Protein AF-A0A117R2W3-F1 (afdb_monomer)

pLDDT: mean 87.51, std 18.08, range [27.56, 98.75]

InterPro domains:
  IPR036440 Peptidase C15, pyroglutamyl peptidase I-like superfamily [G3DSA:3.40.630.20] (146-348)
  IPR036440 Peptidase C15, pyroglutamyl peptidase I-like superfamily [SSF53182] (158-349)
  IPR059808 PA0049, N-terminal domain [PF27118] (28-145)

Organism: NCBI:txid67304

Radius of gyration: 28.71 Å; Cα contacts (8 Å, |Δi|>4): 509; chains: 1; bounding box: 80×72×104 Å

Structure (mmCIF, N/CA/C/O backbone):
data_AF-A0A117R2W3-F1
#
_entry.id   AF-A0A117R2W3-F1
#
loop_
_atom_site.group_PDB
_atom_site.id
_atom_site.type_symbol
_atom_site.label_atom_id
_atom_site.label_alt_id
_atom_site.label_comp_id
_atom_site.label_asym_id
_atom_site.label_entity_id
_atom_site.label_seq_id
_atom_site.pdbx_PDB_ins_code
_atom_site.Cartn_x
_atom_site.Cartn_y
_atom_site.Cartn_z
_atom_site.occupancy
_atom_site.B_iso_or_equiv
_atom_site.auth_seq_id
_atom_site.auth_comp_id
_atom_site.auth_asym_id
_atom_site.auth_atom_id
_atom_site.pdbx_PDB_model_num
ATOM 1 N N . MET A 1 1 ? 54.635 52.671 78.975 1.00 37.12 1 MET A N 1
ATOM 2 C CA . MET A 1 1 ? 54.791 51.248 78.611 1.00 37.12 1 MET A CA 1
ATOM 3 C C . MET A 1 1 ? 53.739 50.917 77.563 1.00 37.12 1 MET A C 1
ATOM 5 O O . MET A 1 1 ? 52.559 50.904 77.870 1.00 37.12 1 MET A O 1
ATOM 9 N N . THR A 1 2 ? 54.210 50.853 76.315 1.00 35.91 2 THR A N 1
ATOM 10 C CA . THR A 1 2 ? 53.692 50.098 75.157 1.00 35.91 2 THR A CA 1
ATOM 11 C C . THR A 1 2 ? 52.179 49.881 75.006 1.00 35.91 2 THR A C 1
ATOM 13 O O . THR A 1 2 ? 51.591 48.944 75.533 1.00 35.91 2 THR A O 1
ATOM 16 N N . SER A 1 3 ? 51.593 50.712 74.144 1.00 27.56 3 SER A N 1
ATOM 17 C CA . SER A 1 3 ? 50.312 50.540 73.460 1.00 27.56 3 SER A CA 1
ATOM 18 C C . SER A 1 3 ? 50.370 49.389 72.440 1.00 27.56 3 SER A C 1
ATOM 20 O O . SER A 1 3 ? 51.233 49.374 71.558 1.00 27.56 3 SER A O 1
ATOM 22 N N . LEU A 1 4 ? 49.445 48.426 72.542 1.00 33.72 4 LEU A N 1
ATOM 23 C CA . LEU A 1 4 ? 49.312 47.307 71.600 1.00 33.72 4 LEU A CA 1
ATOM 24 C C . LEU A 1 4 ? 48.182 47.557 70.590 1.00 33.72 4 LEU A C 1
ATOM 26 O O . LEU A 1 4 ? 47.083 47.981 70.938 1.00 33.72 4 LEU A O 1
ATOM 30 N N . ARG A 1 5 ? 48.510 47.309 69.320 1.00 34.12 5 ARG A N 1
ATOM 31 C CA . ARG A 1 5 ? 47.740 47.626 68.114 1.00 34.12 5 ARG A CA 1
ATOM 32 C C . ARG A 1 5 ? 46.551 46.686 67.891 1.00 34.12 5 ARG A C 1
ATOM 34 O O . ARG A 1 5 ? 46.670 45.472 68.023 1.00 34.12 5 ARG A O 1
ATOM 41 N N . VAL A 1 6 ? 45.459 47.283 67.421 1.00 29.73 6 VAL A N 1
ATOM 42 C CA . VAL A 1 6 ? 44.270 46.647 66.838 1.00 29.73 6 VAL A CA 1
ATOM 43 C C . VAL A 1 6 ? 44.642 45.918 65.537 1.00 29.73 6 VAL A C 1
ATOM 45 O O . VAL A 1 6 ? 45.279 46.500 64.659 1.00 29.73 6 VAL A O 1
ATOM 48 N N . ARG A 1 7 ? 44.210 44.660 65.388 1.00 31.92 7 ARG A N 1
ATOM 49 C CA . ARG A 1 7 ? 44.103 43.963 64.096 1.00 31.92 7 ARG A CA 1
ATOM 50 C C . ARG A 1 7 ? 42.637 43.621 63.847 1.00 31.92 7 ARG A C 1
ATOM 52 O O . ARG A 1 7 ? 42.041 42.846 64.584 1.00 31.92 7 ARG A O 1
ATOM 59 N N . ILE A 1 8 ? 42.089 44.235 62.804 1.00 32.53 8 ILE A N 1
ATOM 60 C CA . ILE A 1 8 ? 40.784 43.944 62.209 1.00 32.53 8 ILE A CA 1
ATOM 61 C C . ILE A 1 8 ? 40.922 42.636 61.420 1.00 32.53 8 ILE A C 1
ATOM 63 O O . ILE A 1 8 ? 41.765 42.546 60.528 1.00 32.53 8 ILE A O 1
ATOM 67 N N . GLY A 1 9 ? 40.123 41.625 61.760 1.00 30.25 9 GLY A N 1
ATOM 68 C CA . GLY A 1 9 ? 39.969 40.396 60.983 1.00 30.25 9 GLY A CA 1
ATOM 69 C C . GLY A 1 9 ? 38.621 40.405 60.267 1.00 30.25 9 GLY A C 1
ATOM 70 O O . GLY A 1 9 ? 37.584 40.433 60.922 1.00 30.25 9 GLY A O 1
ATOM 71 N N . MET A 1 10 ? 38.638 40.405 58.931 1.00 30.23 10 MET A N 1
ATOM 72 C CA . MET A 1 10 ? 37.446 40.188 58.107 1.00 30.23 10 MET A CA 1
ATOM 73 C C . MET A 1 10 ? 37.013 38.721 58.191 1.00 30.23 10 MET A C 1
ATOM 75 O O . MET A 1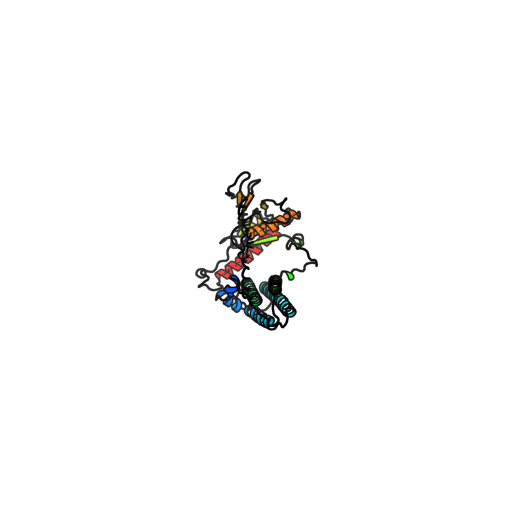 10 ? 37.796 37.827 57.873 1.00 30.23 10 MET A O 1
ATOM 79 N N . LEU A 1 11 ? 35.756 38.485 58.571 1.00 30.56 11 LEU A N 1
ATOM 80 C CA . LEU A 1 11 ? 35.088 37.192 58.456 1.00 30.56 11 LEU A CA 1
ATOM 81 C C . LEU A 1 11 ? 34.317 37.175 57.125 1.00 30.56 11 LEU A C 1
ATOM 83 O O . LEU A 1 11 ? 33.288 37.834 56.987 1.00 30.56 11 LEU A O 1
ATOM 87 N N . GLY A 1 12 ? 34.845 36.472 56.124 1.00 29.80 12 GLY A N 1
ATOM 88 C CA . GLY A 1 12 ? 34.160 36.246 54.852 1.00 29.80 12 GLY A CA 1
ATOM 89 C C . GLY A 1 12 ? 33.075 35.182 55.012 1.00 29.80 12 GLY A C 1
ATOM 90 O O . GLY A 1 12 ? 33.383 34.003 55.164 1.00 29.80 12 GLY A O 1
ATOM 91 N N . LEU A 1 13 ? 31.811 35.603 54.986 1.00 30.73 13 LEU A N 1
ATOM 92 C CA . LEU A 1 13 ? 30.644 34.725 54.942 1.00 30.73 13 LEU A CA 1
ATOM 93 C C . LEU A 1 13 ? 30.444 34.245 53.494 1.00 30.73 13 LEU A C 1
ATOM 95 O O . LEU A 1 13 ? 30.010 35.007 52.632 1.00 30.73 13 LEU A O 1
ATOM 99 N N . VAL A 1 14 ? 30.783 32.987 53.217 1.00 32.22 14 VAL A N 1
ATOM 100 C CA . VAL A 1 14 ? 30.504 32.336 51.929 1.00 32.22 14 VAL A CA 1
ATOM 101 C C . VAL A 1 14 ? 29.018 31.965 51.888 1.00 32.22 14 VAL A C 1
ATOM 103 O O . VAL A 1 14 ? 28.603 30.980 52.496 1.00 32.22 14 VAL A O 1
ATOM 106 N N . LEU A 1 15 ? 28.205 32.756 51.178 1.00 31.97 15 LEU A N 1
ATOM 107 C CA . LEU A 1 15 ? 26.869 32.335 50.752 1.00 31.97 15 LEU A CA 1
ATOM 108 C C . LEU A 1 15 ? 27.015 31.314 49.615 1.00 31.97 15 LEU A C 1
ATOM 110 O O . LEU A 1 15 ? 27.309 31.670 48.475 1.00 31.97 15 LEU A O 1
ATOM 114 N N . LEU A 1 16 ? 26.781 30.040 49.922 1.00 34.38 16 LEU A N 1
ATOM 115 C CA . LEU A 1 16 ? 26.539 29.000 48.924 1.00 34.38 16 LEU A CA 1
ATOM 116 C C . LEU A 1 16 ? 25.140 29.206 48.326 1.00 34.38 16 LEU A C 1
ATOM 118 O O . LEU A 1 16 ? 24.149 28.680 48.828 1.00 34.38 16 LEU A O 1
ATOM 122 N N . ALA A 1 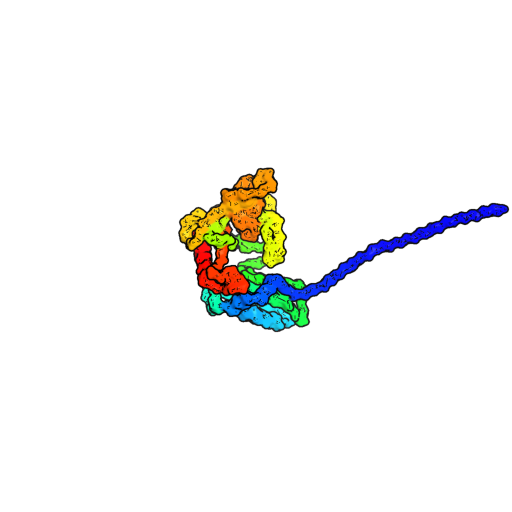17 ? 25.055 29.993 47.254 1.00 39.84 17 ALA A N 1
ATOM 123 C CA . ALA A 1 17 ? 23.884 30.024 46.388 1.00 39.84 17 ALA A CA 1
ATOM 124 C C . ALA A 1 17 ? 23.831 28.710 45.589 1.00 39.84 17 ALA A C 1
ATOM 126 O O . ALA A 1 17 ? 24.530 28.543 44.591 1.00 39.84 17 ALA A O 1
ATOM 127 N N . GLY A 1 18 ? 23.037 27.747 46.062 1.00 37.03 18 GLY A N 1
ATOM 128 C CA . GLY A 1 18 ? 22.698 26.559 45.282 1.00 37.03 18 GLY A CA 1
ATOM 129 C C . GLY A 1 18 ? 21.807 26.945 44.092 1.00 37.03 18 GLY A C 1
ATOM 130 O O . GLY A 1 18 ? 20.918 27.785 44.257 1.00 37.03 18 GLY A O 1
ATOM 131 N N . PRO A 1 19 ? 22.008 26.369 42.895 1.00 40.47 19 PRO A N 1
ATOM 132 C CA . PRO A 1 19 ? 21.120 26.615 41.771 1.00 40.47 19 PRO A CA 1
ATOM 133 C C . PRO A 1 19 ? 19.749 26.010 42.086 1.00 40.47 19 PRO A C 1
ATOM 135 O O . PRO A 1 19 ? 19.602 24.793 42.199 1.00 40.47 19 PRO A O 1
ATOM 138 N N . VAL A 1 20 ? 18.736 26.864 42.227 1.00 42.66 20 VAL A N 1
ATOM 139 C CA . VAL A 1 20 ? 17.338 26.434 42.180 1.00 42.66 20 VAL A CA 1
ATOM 140 C C . VAL A 1 20 ? 17.066 26.080 40.724 1.00 42.66 20 VAL A C 1
ATOM 142 O O . VAL A 1 20 ? 16.874 26.956 39.883 1.00 42.66 20 VAL A O 1
ATOM 145 N N . VAL A 1 21 ? 17.142 24.790 40.405 1.00 43.00 21 VAL A N 1
ATOM 146 C CA . VAL A 1 21 ? 16.698 24.283 39.107 1.00 43.00 21 VAL A CA 1
ATOM 147 C C . VAL A 1 21 ? 15.201 24.587 39.025 1.00 43.00 21 VAL A C 1
ATOM 149 O O . VAL A 1 21 ? 14.473 24.182 39.935 1.00 43.00 21 VAL A O 1
ATOM 152 N N . PRO A 1 22 ? 14.716 25.322 38.009 1.00 43.59 22 PRO A N 1
ATOM 153 C CA . PRO A 1 22 ? 13.288 25.520 37.853 1.00 43.59 22 PRO A CA 1
ATOM 154 C C . PRO A 1 22 ? 12.661 24.140 37.682 1.00 43.59 22 PRO A C 1
ATOM 156 O O . PRO A 1 22 ? 13.022 23.393 36.771 1.00 43.59 22 PRO A O 1
ATOM 159 N N . THR A 1 23 ? 11.755 23.784 38.588 1.00 40.91 23 THR A N 1
ATOM 160 C CA . THR A 1 23 ? 10.887 22.625 38.432 1.00 40.91 23 THR A CA 1
ATOM 161 C C . THR A 1 23 ? 10.174 22.815 37.103 1.00 40.91 23 THR A C 1
ATOM 163 O O . THR A 1 23 ? 9.382 23.745 36.946 1.00 40.91 23 THR A O 1
ATOM 166 N N . THR A 1 24 ? 10.506 21.989 36.113 1.00 44.09 24 THR A N 1
ATOM 167 C CA . THR A 1 24 ? 9.736 21.917 34.880 1.00 44.09 24 THR A CA 1
ATOM 168 C C . THR A 1 24 ? 8.300 21.641 35.290 1.00 44.09 24 THR A C 1
ATOM 170 O O . THR A 1 24 ? 8.017 20.642 35.953 1.00 44.09 24 THR A O 1
ATOM 173 N N . ALA A 1 25 ? 7.397 22.567 34.967 1.00 43.12 25 ALA A N 1
ATOM 174 C CA . ALA A 1 25 ? 5.978 22.297 35.069 1.00 43.12 25 ALA A CA 1
ATOM 175 C C . ALA A 1 25 ? 5.735 21.005 34.286 1.00 43.12 25 ALA A C 1
ATOM 177 O O . ALA A 1 25 ? 6.006 20.949 33.084 1.00 43.12 25 ALA A O 1
ATOM 178 N N . VAL A 1 26 ? 5.308 19.951 34.981 1.00 43.00 26 VAL A N 1
ATOM 179 C CA . VAL A 1 26 ? 4.774 18.762 34.326 1.00 43.00 26 VAL A CA 1
ATOM 180 C C . VAL A 1 26 ? 3.593 19.289 33.531 1.00 43.00 26 VAL A C 1
ATOM 182 O O . VAL A 1 26 ? 2.605 19.732 34.118 1.00 43.00 26 VAL A O 1
ATOM 185 N N . ALA A 1 27 ? 3.754 19.373 32.209 1.00 45.12 27 ALA A N 1
ATOM 186 C CA . ALA A 1 27 ? 2.654 19.696 31.323 1.00 45.12 27 ALA A CA 1
ATOM 187 C C . ALA A 1 27 ? 1.513 18.757 31.711 1.00 45.12 27 ALA A C 1
ATOM 189 O O . ALA A 1 27 ? 1.716 17.543 31.758 1.00 45.12 27 ALA A O 1
ATOM 190 N N . ALA A 1 28 ? 0.364 19.328 32.079 1.00 45.31 28 ALA A N 1
ATOM 191 C CA . ALA A 1 28 ? -0.830 18.542 32.323 1.00 45.31 28 ALA A CA 1
ATOM 192 C C . ALA A 1 28 ? -1.002 17.592 31.135 1.00 45.31 28 ALA A C 1
ATOM 194 O O . ALA A 1 28 ? -0.901 18.028 29.985 1.00 45.31 28 ALA A O 1
ATOM 195 N N . GLU A 1 29 ? -1.173 16.305 31.432 1.00 48.53 29 GLU A N 1
ATOM 196 C CA . GLU A 1 29 ? -1.380 15.260 30.437 1.00 48.53 29 GLU A CA 1
ATOM 197 C C . GLU A 1 29 ? -2.533 15.729 29.543 1.00 48.53 29 GLU A C 1
ATOM 199 O O . GLU A 1 29 ? -3.654 15.950 30.009 1.00 48.53 29 GLU A O 1
ATOM 204 N N . ALA A 1 30 ? -2.213 16.060 28.289 1.00 56.34 30 ALA A N 1
ATOM 205 C CA . ALA A 1 30 ? -3.190 16.635 27.383 1.00 56.34 30 ALA A CA 1
ATOM 206 C C . ALA A 1 30 ? -4.322 15.622 27.226 1.00 56.34 30 ALA A C 1
ATOM 208 O O . ALA A 1 30 ? -4.061 14.456 26.927 1.00 56.34 30 ALA A O 1
ATOM 209 N N . ALA A 1 31 ? -5.565 16.067 27.428 1.00 60.50 31 ALA A N 1
ATOM 210 C CA . ALA A 1 31 ? -6.722 15.205 27.248 1.00 60.50 31 ALA A CA 1
ATOM 211 C C . ALA A 1 31 ? -6.627 14.506 25.881 1.00 60.50 31 ALA A C 1
ATOM 213 O O . ALA A 1 31 ? -6.258 15.157 24.890 1.00 60.50 31 ALA A O 1
ATOM 214 N N . PRO A 1 32 ? -6.933 13.201 25.807 1.00 71.12 32 PRO A N 1
ATOM 215 C CA . PRO A 1 32 ? -6.818 12.468 24.564 1.00 71.12 32 PRO A CA 1
ATOM 216 C C . PRO A 1 32 ? -7.640 13.157 23.475 1.00 71.12 32 PRO A C 1
ATOM 218 O O . PRO A 1 32 ? -8.862 13.277 23.564 1.00 71.12 32 PRO A O 1
ATOM 221 N N . SER A 1 33 ? -6.953 13.629 22.439 1.00 78.69 33 SER A N 1
ATOM 222 C CA . SER A 1 33 ? -7.551 14.383 21.341 1.00 78.69 33 SER A CA 1
ATOM 223 C C . SER A 1 33 ? -7.334 13.666 20.018 1.00 78.69 33 SER A C 1
ATOM 225 O O . SER A 1 33 ? -6.365 12.927 19.834 1.00 78.69 33 SER A O 1
ATOM 227 N N . ALA A 1 34 ? -8.278 13.860 19.101 1.00 85.25 34 ALA A N 1
ATOM 228 C CA . ALA A 1 34 ? -8.219 13.270 17.775 1.00 85.25 34 ALA A CA 1
ATOM 229 C C . ALA A 1 34 ? -7.047 13.845 16.963 1.00 85.25 34 ALA A C 1
ATOM 231 O O . ALA A 1 34 ? -6.814 15.058 16.967 1.00 85.25 34 ALA A O 1
ATOM 232 N N . THR A 1 35 ? -6.355 12.985 16.215 1.00 86.06 35 THR A N 1
ATOM 233 C CA . THR A 1 35 ? -5.320 13.408 15.258 1.00 86.06 35 THR A CA 1
ATOM 234 C C . THR A 1 35 ? -5.917 14.216 14.099 1.00 86.06 35 THR A C 1
ATOM 236 O O . THR A 1 35 ? -7.124 14.190 13.858 1.00 86.06 35 THR A O 1
ATOM 239 N N . VAL A 1 36 ? -5.070 14.910 13.326 1.00 84.69 36 VAL A N 1
ATOM 240 C CA . VAL A 1 36 ? -5.503 15.654 12.123 1.00 84.69 36 VAL A CA 1
ATOM 241 C C . VAL A 1 36 ? -6.250 14.752 11.135 1.00 84.69 36 VAL A C 1
ATOM 243 O O . VAL A 1 36 ? -7.228 15.186 10.528 1.00 84.69 36 VAL A O 1
ATOM 246 N N . GLU A 1 37 ? -5.816 13.498 10.980 1.00 85.19 37 GLU A N 1
ATOM 247 C CA . GLU A 1 37 ? -6.502 12.536 10.117 1.00 85.19 37 GLU A CA 1
ATOM 248 C C . GLU A 1 37 ? -7.867 12.158 10.698 1.00 85.19 37 GLU A C 1
ATOM 250 O O . GLU A 1 37 ? -8.879 12.240 10.008 1.00 85.19 37 GLU A O 1
ATOM 255 N N . GLU A 1 38 ? -7.923 11.828 11.991 1.00 91.00 38 GLU A N 1
ATOM 256 C CA . GLU A 1 38 ? -9.155 11.453 12.697 1.00 91.00 38 GLU A CA 1
ATOM 257 C C . GLU A 1 38 ? -10.202 12.587 12.705 1.00 91.00 38 GLU A C 1
ATOM 259 O O . GLU A 1 38 ? -11.402 12.321 12.637 1.00 91.00 38 GLU A O 1
ATOM 264 N N . GLN A 1 39 ? -9.783 13.855 12.707 1.00 88.94 39 GLN A N 1
ATOM 265 C CA . GLN A 1 39 ? -10.679 15.015 12.575 1.00 88.94 39 GLN A CA 1
ATOM 266 C C . GLN A 1 39 ? -11.369 15.088 11.200 1.00 88.94 39 GLN A C 1
ATOM 268 O O . GLN A 1 39 ? -12.434 15.691 11.062 1.00 88.94 39 GLN A O 1
ATOM 273 N N . ARG A 1 40 ? -10.820 14.448 10.156 1.00 90.56 40 ARG A N 1
ATOM 274 C CA . ARG A 1 40 ? -11.446 14.437 8.820 1.00 90.56 40 ARG A CA 1
ATOM 275 C C . ARG A 1 40 ? -12.764 13.673 8.792 1.00 90.56 40 ARG A C 1
ATOM 277 O O . ARG A 1 40 ? -13.580 13.962 7.922 1.00 90.56 40 ARG A O 1
ATOM 284 N N . LEU A 1 41 ? -13.009 12.774 9.748 1.00 92.81 41 LEU A N 1
ATOM 285 C CA . LEU A 1 41 ? -14.285 12.060 9.900 1.00 92.81 41 LEU A CA 1
ATOM 286 C C . LEU A 1 41 ? -15.488 12.997 10.094 1.00 92.81 41 LEU A C 1
ATOM 288 O O . LEU A 1 41 ? -16.628 12.581 9.889 1.00 92.81 41 LEU A O 1
ATOM 292 N N . ASP A 1 42 ? -15.253 14.257 10.471 1.00 91.38 42 ASP A N 1
ATOM 293 C CA . ASP A 1 42 ? -16.319 15.245 10.631 1.00 91.38 42 ASP A CA 1
ATOM 294 C C . ASP A 1 42 ? -16.693 15.969 9.333 1.00 91.38 42 ASP A C 1
ATOM 296 O O . ASP A 1 42 ? -17.687 16.696 9.290 1.00 91.38 42 ASP A O 1
ATOM 300 N N . ARG A 1 43 ? -15.943 15.728 8.253 1.00 90.94 43 ARG A N 1
ATOM 301 C CA . ARG A 1 43 ? -16.243 16.260 6.923 1.00 90.94 43 ARG A CA 1
ATOM 302 C C . ARG A 1 43 ? -17.377 15.463 6.254 1.00 90.94 43 ARG A C 1
ATOM 304 O O . ARG A 1 43 ? -17.556 14.283 6.561 1.00 90.94 43 ARG A O 1
ATOM 311 N N . PRO A 1 44 ? -18.108 16.062 5.293 1.00 90.75 44 PRO A N 1
ATOM 312 C CA . PRO A 1 44 ? -19.206 15.383 4.599 1.00 90.75 44 PRO A CA 1
ATOM 313 C C . PRO A 1 44 ? -18.786 14.093 3.882 1.00 90.75 44 PRO A C 1
ATOM 315 O O . PRO A 1 44 ? -19.445 13.069 4.025 1.00 90.75 44 PRO A O 1
ATOM 318 N N . VAL A 1 45 ? -17.649 14.109 3.175 1.00 91.44 45 VAL A N 1
ATOM 319 C CA . VAL A 1 45 ? -17.213 12.992 2.317 1.00 91.44 45 VAL A CA 1
ATOM 320 C C . VAL A 1 45 ? -16.998 11.674 3.086 1.00 91.44 45 VAL A C 1
ATOM 322 O O . VAL A 1 45 ? -17.570 10.663 2.676 1.00 91.44 45 VAL A O 1
ATOM 325 N N . PRO A 1 46 ? -16.236 11.614 4.200 1.00 93.19 46 PRO A N 1
ATOM 326 C CA . PRO A 1 46 ? -16.105 10.374 4.971 1.00 93.19 46 PRO A CA 1
ATOM 327 C C . PRO A 1 46 ? -17.430 9.847 5.530 1.00 93.19 46 PRO A C 1
ATOM 329 O O . PRO A 1 46 ? -17.645 8.634 5.530 1.00 93.19 46 PRO A O 1
ATOM 332 N N . ARG A 1 47 ? -18.327 10.742 5.973 1.00 93.50 47 ARG A N 1
ATOM 333 C CA . ARG A 1 47 ? -19.659 10.369 6.479 1.00 93.50 47 ARG A CA 1
ATOM 334 C C . ARG A 1 47 ? -20.508 9.748 5.375 1.00 93.50 47 ARG A C 1
ATOM 336 O O . ARG A 1 47 ? -20.998 8.637 5.553 1.00 93.50 47 ARG A O 1
ATOM 343 N N . GLU A 1 48 ? -20.566 10.395 4.212 1.00 94.44 48 GLU A N 1
ATOM 344 C CA . GLU A 1 48 ? -21.279 9.872 3.046 1.00 94.44 48 GLU A CA 1
ATOM 345 C C . GLU A 1 48 ? -20.725 8.502 2.619 1.00 94.44 48 GLU A C 1
ATOM 347 O O . GLU A 1 48 ? -21.497 7.575 2.388 1.00 94.44 48 GLU A O 1
ATOM 352 N N . ILE A 1 49 ? -19.396 8.324 2.566 1.00 94.88 49 ILE A N 1
ATOM 353 C CA . ILE A 1 49 ? -18.782 7.029 2.214 1.00 94.88 49 ILE A CA 1
ATOM 354 C C . ILE A 1 49 ? -19.194 5.929 3.201 1.00 94.88 49 ILE A C 1
ATOM 356 O O . ILE A 1 49 ? -19.496 4.806 2.786 1.00 94.88 49 ILE A O 1
ATOM 360 N N . LEU A 1 50 ? -19.192 6.214 4.505 1.00 95.19 50 LEU A N 1
ATOM 361 C CA . LEU A 1 50 ? -19.571 5.242 5.533 1.00 95.19 50 LEU A CA 1
ATOM 362 C C . LEU A 1 50 ? -21.053 4.861 5.451 1.00 95.19 50 LEU A C 1
ATOM 364 O O . LEU A 1 50 ? -21.367 3.672 5.523 1.00 95.19 50 LEU A O 1
ATOM 368 N N . GLU A 1 51 ? -21.938 5.838 5.253 1.00 94.19 51 GLU A N 1
ATOM 369 C CA . GLU A 1 51 ? -23.382 5.631 5.091 1.00 94.19 51 GLU A CA 1
ATOM 370 C C . GLU A 1 51 ? -23.685 4.828 3.819 1.00 94.19 51 GLU A C 1
ATOM 372 O O . GLU A 1 51 ? -24.313 3.768 3.871 1.00 94.19 51 GLU A O 1
ATOM 377 N N . ARG A 1 52 ? -23.139 5.259 2.676 1.00 94.19 52 ARG A N 1
ATOM 378 C CA . ARG A 1 52 ? -23.335 4.623 1.364 1.00 94.19 52 ARG A CA 1
ATOM 379 C C . ARG A 1 52 ? -22.669 3.263 1.206 1.00 94.19 52 ARG A C 1
ATOM 381 O O . ARG A 1 52 ? -22.937 2.573 0.229 1.00 94.19 52 ARG A O 1
ATOM 388 N N . SER A 1 53 ? -21.801 2.854 2.127 1.00 93.25 53 SER A N 1
ATOM 389 C CA . SER A 1 53 ? -21.205 1.507 2.158 1.00 93.25 53 SER A CA 1
ATOM 390 C C . SER A 1 53 ? -21.794 0.604 3.246 1.00 93.25 53 SER A C 1
ATOM 392 O O . SER A 1 53 ? -21.510 -0.599 3.289 1.00 93.25 53 SER A O 1
ATOM 394 N N . GLY A 1 54 ? -22.585 1.169 4.164 1.00 92.50 54 GLY A N 1
ATOM 395 C CA . GLY A 1 54 ? -23.086 0.493 5.358 1.00 92.50 54 GLY A CA 1
ATOM 396 C C . GLY A 1 54 ? -22.014 0.187 6.415 1.00 92.50 54 GLY A C 1
ATOM 397 O O . GLY A 1 54 ? -22.255 -0.641 7.304 1.00 92.50 54 GLY A O 1
ATOM 398 N N . PHE A 1 55 ? -20.803 0.749 6.296 1.00 94.81 55 PHE A N 1
ATOM 399 C CA . PHE A 1 55 ? -19.724 0.578 7.281 1.00 94.81 55 PHE A CA 1
ATOM 400 C C . PHE A 1 55 ? -19.908 1.477 8.513 1.00 94.81 55 PHE A C 1
ATOM 402 O O . PHE A 1 55 ? -19.354 1.185 9.572 1.00 94.81 55 PHE A O 1
ATOM 409 N N . ASP A 1 56 ? -20.767 2.489 8.422 1.00 93.81 56 ASP A N 1
ATOM 410 C CA . ASP A 1 56 ? -21.302 3.256 9.551 1.00 93.81 56 ASP A CA 1
ATOM 411 C C . ASP A 1 56 ? -21.931 2.362 10.646 1.00 93.81 56 ASP A C 1
ATOM 413 O O . ASP A 1 56 ? -21.820 2.628 11.843 1.00 93.81 56 ASP A O 1
ATOM 417 N N . ALA A 1 57 ? -22.561 1.248 10.265 1.00 92.62 57 ALA A N 1
ATOM 418 C CA . ALA A 1 57 ? -23.106 0.288 11.220 1.00 92.62 57 ALA A CA 1
ATOM 419 C C . ALA A 1 57 ? -22.008 -0.415 12.040 1.00 92.62 57 ALA A C 1
ATOM 421 O O . ALA A 1 57 ? -22.237 -0.737 13.208 1.00 92.62 57 ALA A O 1
ATOM 422 N N . VAL A 1 58 ? -20.823 -0.634 11.448 1.00 92.62 58 VAL A N 1
ATOM 423 C CA . VAL A 1 58 ? -19.668 -1.240 12.134 1.00 92.62 58 VAL A CA 1
ATOM 424 C C . VAL A 1 58 ? -19.140 -0.285 13.195 1.00 92.62 58 VAL A C 1
ATOM 426 O O . VAL A 1 58 ? -18.979 -0.687 14.345 1.00 92.62 58 VAL A O 1
ATOM 429 N N . THR A 1 59 ? -18.943 0.988 12.841 1.00 93.31 59 THR A N 1
ATOM 430 C CA . THR A 1 59 ? -18.444 2.000 13.782 1.00 93.31 59 THR A CA 1
ATOM 431 C C . THR A 1 59 ? -19.430 2.224 14.929 1.00 93.31 59 THR A C 1
ATOM 433 O O . THR A 1 59 ? -19.034 2.165 16.089 1.00 93.31 59 THR A O 1
ATOM 436 N N . ARG A 1 60 ? -20.737 2.340 14.646 1.00 96.00 60 ARG A N 1
ATOM 437 C CA . ARG A 1 60 ? -21.769 2.458 15.694 1.00 96.00 60 ARG A CA 1
ATOM 438 C C . ARG A 1 60 ? -21.823 1.250 16.630 1.00 96.00 60 ARG A C 1
ATOM 440 O O . ARG A 1 60 ? -22.060 1.416 17.827 1.00 96.00 60 ARG A O 1
ATOM 447 N N . HIS A 1 61 ? -21.679 0.034 16.099 1.00 97.38 61 HIS A N 1
ATOM 448 C CA . HIS A 1 61 ? -21.640 -1.169 16.932 1.00 97.38 61 HIS A CA 1
ATOM 449 C C . HIS A 1 61 ? -20.396 -1.175 17.824 1.00 97.38 61 HIS A C 1
ATOM 451 O O . HIS A 1 61 ? -20.520 -1.422 19.023 1.00 97.38 61 HIS A O 1
ATOM 457 N N . PHE A 1 62 ? -19.235 -0.833 17.260 1.00 98.31 62 PHE A N 1
ATOM 458 C CA . PHE A 1 62 ? -17.982 -0.727 17.997 1.00 98.31 62 PHE A CA 1
ATOM 459 C C . PHE A 1 62 ? -18.072 0.274 19.152 1.00 98.31 62 PHE A C 1
ATOM 461 O O . PHE A 1 62 ? -17.793 -0.111 20.283 1.00 98.31 62 PHE A O 1
ATOM 468 N N . THR A 1 63 ? -18.536 1.505 18.908 1.00 97.88 63 THR A N 1
ATOM 469 C CA . THR A 1 63 ? -18.693 2.532 19.954 1.00 97.88 63 THR A CA 1
ATOM 470 C C . THR A 1 63 ? -19.568 2.040 21.106 1.00 97.88 63 THR A C 1
ATOM 472 O O . THR A 1 63 ? -19.192 2.174 22.268 1.00 97.88 63 THR A O 1
ATOM 475 N N . ARG A 1 64 ? -20.715 1.405 20.812 1.00 98.25 64 ARG A N 1
ATOM 476 C CA . ARG A 1 64 ? -21.587 0.845 21.861 1.00 98.25 64 ARG A CA 1
ATOM 477 C C . ARG A 1 64 ? -20.915 -0.287 22.633 1.00 98.25 64 ARG A C 1
ATOM 479 O O . ARG A 1 64 ? -21.021 -0.331 23.853 1.00 98.25 64 ARG A O 1
ATOM 486 N N . ALA A 1 65 ? -20.248 -1.204 21.935 1.00 98.25 65 ALA A N 1
ATOM 487 C CA . ALA A 1 65 ? -19.570 -2.332 22.566 1.00 98.25 65 ALA A CA 1
ATOM 488 C C . ALA A 1 65 ? -18.391 -1.874 23.437 1.00 98.25 65 ALA A C 1
ATOM 490 O O . ALA A 1 65 ? -18.194 -2.418 24.521 1.00 98.25 65 ALA A O 1
ATOM 491 N N . LEU A 1 66 ? -17.636 -0.869 22.983 1.00 97.94 66 LEU A N 1
ATOM 492 C CA . LEU A 1 66 ? -16.532 -0.277 23.732 1.00 97.94 66 LEU A CA 1
ATOM 493 C C . LEU A 1 66 ? -17.054 0.471 24.964 1.00 97.94 66 LEU A C 1
ATOM 495 O O . LEU A 1 66 ? -16.572 0.227 26.064 1.00 97.94 66 LEU A O 1
ATOM 499 N N . GLY A 1 67 ? -18.092 1.298 24.807 1.00 97.31 67 GLY A N 1
ATOM 500 C CA . GLY A 1 67 ? -18.711 2.033 25.913 1.00 97.31 67 GLY A CA 1
ATOM 501 C C . GLY A 1 67 ? -19.367 1.145 26.978 1.00 97.31 67 GLY A C 1
ATOM 502 O O . GLY A 1 67 ? -19.499 1.570 28.120 1.00 97.31 67 GLY A O 1
ATOM 503 N N . ALA A 1 68 ? -19.746 -0.088 26.629 1.00 97.62 68 ALA A N 1
ATOM 504 C CA . ALA A 1 68 ? -20.301 -1.070 27.562 1.00 97.62 68 ALA A CA 1
ATOM 505 C C . ALA A 1 68 ? -19.238 -1.920 28.286 1.00 97.62 68 ALA A C 1
ATOM 507 O O . ALA A 1 68 ? -19.595 -2.712 29.157 1.00 97.62 68 ALA A O 1
ATOM 508 N N . ALA A 1 69 ? -17.953 -1.806 27.931 1.00 98.00 69 ALA A N 1
ATOM 509 C CA . ALA A 1 69 ? -16.893 -2.542 28.612 1.00 98.00 69 ALA A CA 1
ATOM 510 C C . ALA A 1 69 ? -16.717 -2.026 30.050 1.00 98.00 69 ALA A C 1
ATOM 512 O O . ALA A 1 69 ? -16.538 -0.829 30.267 1.00 98.00 69 ALA A O 1
ATOM 513 N N . LEU A 1 70 ? -16.720 -2.937 31.026 1.00 97.12 70 LEU A N 1
ATOM 514 C CA . LEU A 1 70 ? -16.596 -2.616 32.453 1.00 97.12 70 LEU A CA 1
ATOM 515 C C . LEU A 1 70 ? -15.165 -2.812 32.971 1.00 97.12 70 LEU A C 1
ATOM 517 O O . LEU A 1 70 ? -14.871 -2.536 34.132 1.00 97.12 70 LEU A O 1
ATOM 521 N N . SER A 1 71 ? -14.263 -3.295 32.115 1.00 98.19 71 SER A N 1
ATOM 522 C CA . SER A 1 71 ? -12.858 -3.524 32.437 1.00 98.19 71 SER A CA 1
ATOM 523 C C . SER A 1 71 ? -11.954 -3.412 31.209 1.00 98.19 71 SER A C 1
ATOM 525 O O . SER A 1 71 ? -12.377 -3.633 30.070 1.00 98.19 71 SER A O 1
ATOM 527 N N . TYR A 1 72 ? -10.658 -3.184 31.440 1.00 98.25 72 TYR A N 1
ATOM 528 C CA . TYR A 1 72 ? -9.641 -3.218 30.383 1.00 98.25 72 TYR A CA 1
ATOM 529 C C . TYR A 1 72 ? -9.624 -4.557 29.624 1.00 98.25 72 TYR A C 1
ATOM 531 O O . TYR A 1 72 ? -9.473 -4.592 28.402 1.00 98.25 72 TYR A O 1
ATOM 539 N N . ALA A 1 73 ? -9.810 -5.677 30.332 1.00 98.38 73 ALA A N 1
ATOM 540 C CA . ALA A 1 73 ? -9.824 -7.004 29.722 1.00 98.38 73 ALA A CA 1
ATOM 541 C C . ALA A 1 73 ? -10.999 -7.177 28.744 1.00 98.38 73 ALA A C 1
ATOM 543 O O . ALA A 1 73 ? -10.835 -7.786 27.684 1.00 98.38 73 ALA A O 1
ATOM 544 N N . GLU A 1 74 ? -12.172 -6.635 29.072 1.00 98.38 74 GLU A N 1
ATOM 545 C CA . GLU A 1 74 ? -13.330 -6.613 28.175 1.00 98.38 74 GLU A CA 1
ATOM 546 C C . GLU A 1 74 ? -13.125 -5.653 27.006 1.00 98.38 74 GLU A C 1
ATOM 548 O O . GLU A 1 74 ? -13.362 -6.047 25.864 1.00 98.38 74 GLU A O 1
ATOM 553 N N . ALA A 1 75 ? -12.598 -4.452 27.258 1.00 98.56 75 ALA A N 1
ATOM 554 C CA . ALA A 1 75 ? -12.276 -3.483 26.213 1.00 98.56 75 ALA A CA 1
ATOM 555 C C . ALA A 1 75 ? -11.316 -4.080 25.174 1.00 98.56 75 ALA A C 1
ATOM 557 O O . ALA A 1 75 ? -11.563 -4.005 23.970 1.00 98.56 75 ALA A O 1
ATOM 558 N N . ARG A 1 76 ? -10.270 -4.786 25.629 1.00 98.56 76 ARG A N 1
ATOM 559 C CA . ARG A 1 76 ? -9.342 -5.503 24.745 1.00 98.56 76 ARG A CA 1
ATOM 560 C C . ARG A 1 76 ? -10.044 -6.582 23.919 1.00 98.56 76 ARG A C 1
ATOM 562 O O . ARG A 1 76 ? -9.768 -6.701 22.726 1.00 98.56 76 ARG A O 1
ATOM 569 N N . LYS A 1 77 ? -10.957 -7.362 24.515 1.00 98.44 77 LYS A N 1
ATOM 570 C CA . LYS A 1 77 ? -11.748 -8.369 23.778 1.00 98.44 77 LYS A CA 1
ATOM 571 C C . LYS A 1 77 ? -12.614 -7.717 22.698 1.00 98.44 77 LYS A C 1
ATOM 573 O O . LYS A 1 77 ? -12.672 -8.246 21.590 1.00 98.44 77 LYS A O 1
ATOM 578 N N . VAL A 1 78 ? -13.255 -6.586 23.003 1.00 98.56 78 VAL A N 1
ATOM 579 C CA . VAL A 1 78 ? -14.053 -5.813 22.039 1.00 98.56 78 VAL A CA 1
ATOM 580 C C . VAL A 1 78 ? -13.171 -5.321 20.895 1.00 98.56 78 VAL A C 1
ATOM 582 O O . VAL A 1 78 ? -13.465 -5.625 19.744 1.00 98.56 78 VAL A O 1
ATOM 585 N N . VAL A 1 79 ? -12.056 -4.651 21.195 1.00 98.44 79 VAL A N 1
ATOM 586 C CA . VAL A 1 79 ? -11.112 -4.141 20.187 1.00 98.44 79 VAL A CA 1
ATOM 587 C C . VAL A 1 79 ? -10.659 -5.235 19.222 1.00 98.44 79 VAL A C 1
ATOM 589 O O . VAL A 1 79 ? -10.778 -5.072 18.009 1.00 98.44 79 VAL A O 1
ATOM 592 N N . VAL A 1 80 ? -10.207 -6.377 19.745 1.00 97.7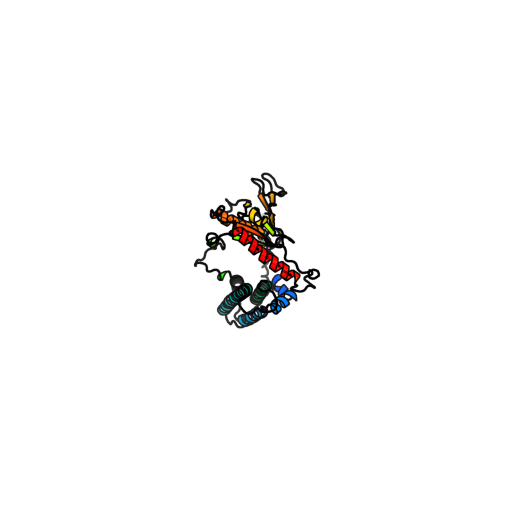5 80 VAL A N 1
ATOM 593 C CA . VAL A 1 80 ? -9.724 -7.487 18.911 1.00 97.75 80 VAL A CA 1
ATOM 594 C C . VAL A 1 80 ? -10.849 -8.088 18.064 1.00 97.75 80 VAL A C 1
ATOM 596 O O . VAL A 1 80 ? -10.658 -8.351 16.872 1.00 97.75 80 VAL A O 1
ATOM 599 N N . ARG A 1 81 ? -12.028 -8.310 18.662 1.00 97.44 81 ARG A N 1
ATOM 600 C CA . ARG A 1 81 ? -13.184 -8.910 17.980 1.00 97.44 81 ARG A CA 1
ATOM 601 C C . ARG A 1 81 ? -13.690 -8.017 16.854 1.00 97.44 81 ARG A C 1
ATOM 603 O O . ARG A 1 81 ? -13.875 -8.503 15.739 1.00 97.44 81 ARG A O 1
ATOM 610 N N . GLU A 1 82 ? -13.904 -6.738 17.141 1.00 98.06 82 GLU A N 1
ATOM 611 C CA . GLU A 1 82 ? -14.478 -5.783 16.195 1.00 98.06 82 GLU A CA 1
ATOM 612 C C . GLU A 1 82 ? -13.466 -5.369 15.122 1.00 98.06 82 GLU A C 1
ATOM 614 O O . GLU A 1 82 ? -13.832 -5.295 13.952 1.00 98.06 82 GLU A O 1
ATOM 619 N N . GLY A 1 83 ? -12.179 -5.219 15.462 1.00 97.44 83 GLY A N 1
ATOM 620 C CA . GLY A 1 83 ? -11.117 -5.020 14.471 1.00 97.44 83 GLY A CA 1
ATOM 621 C C . GLY A 1 83 ? -11.030 -6.191 13.485 1.00 97.44 83 GLY A C 1
ATOM 622 O O . GLY A 1 83 ? -11.092 -6.000 12.270 1.00 97.44 83 GLY A O 1
ATOM 623 N N . SER A 1 84 ? -11.017 -7.428 13.993 1.00 95.81 84 SER A N 1
ATOM 624 C CA . SER A 1 84 ? -11.049 -8.634 13.147 1.00 95.81 84 SER A CA 1
ATOM 625 C C . SER A 1 84 ? -12.358 -8.769 12.354 1.00 95.81 84 SER A C 1
ATOM 627 O O . SER A 1 84 ? -12.378 -9.337 11.259 1.00 95.81 84 SER A O 1
ATOM 629 N N . GLY A 1 85 ? -13.477 -8.294 12.909 1.00 95.62 85 GLY A N 1
ATOM 630 C CA . GLY A 1 85 ? -14.777 -8.232 12.240 1.00 95.62 85 GLY A CA 1
ATOM 631 C C . GLY A 1 85 ? -14.778 -7.258 11.064 1.00 95.62 85 GLY A C 1
ATOM 632 O O . GLY A 1 85 ? -15.218 -7.630 9.975 1.00 95.62 85 GLY A O 1
ATOM 633 N N . LEU A 1 86 ? -14.219 -6.060 11.254 1.00 96.50 86 LEU A N 1
ATOM 634 C CA . LEU A 1 86 ? -14.057 -5.051 10.209 1.00 96.50 86 LEU A CA 1
ATOM 635 C C . LEU A 1 86 ? -13.221 -5.591 9.040 1.00 96.50 86 LEU A C 1
ATOM 637 O O . LEU A 1 86 ? -13.657 -5.507 7.891 1.00 96.50 86 LEU A O 1
ATOM 641 N N . TRP A 1 87 ? -12.066 -6.203 9.329 1.00 95.62 87 TRP A N 1
ATOM 642 C CA . TRP A 1 87 ? -11.213 -6.802 8.298 1.00 95.62 87 TRP A CA 1
ATOM 643 C C . TRP A 1 87 ? -11.943 -7.894 7.508 1.00 95.62 87 TRP A C 1
ATOM 645 O O . TRP A 1 87 ? -11.998 -7.839 6.279 1.00 95.62 87 TRP A O 1
ATOM 655 N N . ARG A 1 88 ? -12.559 -8.866 8.200 1.00 93.88 88 ARG A N 1
ATOM 656 C CA . ARG A 1 88 ? -13.309 -9.949 7.541 1.00 93.88 88 ARG A CA 1
ATOM 657 C C . ARG A 1 88 ? -14.430 -9.412 6.662 1.00 93.88 88 ARG A C 1
ATOM 659 O O . ARG A 1 88 ? -14.556 -9.852 5.527 1.00 93.88 88 ARG A O 1
ATOM 666 N N . ARG A 1 89 ? -15.187 -8.422 7.144 1.00 93.38 89 ARG A N 1
ATOM 667 C CA . ARG A 1 89 ? -16.259 -7.787 6.369 1.00 93.38 89 ARG A CA 1
ATOM 668 C C . ARG A 1 89 ? -15.732 -7.130 5.092 1.00 93.38 89 ARG A C 1
ATOM 670 O O . ARG A 1 89 ? -16.361 -7.272 4.046 1.00 93.38 89 ARG A O 1
ATOM 677 N N . ALA A 1 90 ? -14.605 -6.424 5.161 1.00 93.56 90 ALA A N 1
ATOM 678 C CA . ALA A 1 90 ? -13.996 -5.803 3.987 1.00 93.56 90 ALA A CA 1
ATOM 679 C C . ALA A 1 90 ? -13.493 -6.847 2.974 1.00 93.56 90 ALA A C 1
ATOM 681 O O . ALA A 1 90 ? -13.753 -6.712 1.780 1.00 93.56 90 ALA A O 1
ATOM 682 N N . VAL A 1 91 ? -12.856 -7.925 3.447 1.00 92.81 91 VAL A N 1
ATOM 683 C CA . VAL A 1 91 ? -12.417 -9.042 2.593 1.00 92.81 91 VAL A CA 1
ATOM 684 C C . VAL A 1 91 ? -13.605 -9.755 1.948 1.00 92.81 91 VAL A C 1
ATOM 686 O O . VAL A 1 91 ? -13.591 -9.987 0.742 1.00 92.81 91 VAL A O 1
ATOM 689 N N . ASP A 1 92 ? -14.646 -10.078 2.718 1.00 92.19 92 ASP A N 1
ATOM 690 C CA . ASP A 1 92 ? -15.866 -10.702 2.199 1.00 92.19 92 ASP A CA 1
ATOM 691 C C . ASP A 1 92 ? -16.501 -9.829 1.115 1.00 92.19 92 ASP A C 1
ATOM 693 O O . ASP A 1 92 ? -16.808 -10.329 0.033 1.00 92.19 92 ASP A O 1
ATOM 697 N N . ARG A 1 93 ? -16.620 -8.517 1.366 1.00 92.12 93 ARG A N 1
ATOM 698 C CA . ARG A 1 93 ? -17.148 -7.548 0.400 1.00 92.12 93 ARG A CA 1
ATOM 699 C C . ARG A 1 93 ? -16.374 -7.586 -0.918 1.00 92.12 93 ARG A C 1
ATOM 701 O O . ARG A 1 93 ? -17.014 -7.772 -1.957 1.00 92.12 93 ARG A O 1
ATOM 708 N N . ALA A 1 94 ? -15.048 -7.443 -0.861 1.00 90.75 94 ALA A N 1
ATOM 709 C CA . ALA A 1 94 ? -14.162 -7.437 -2.029 1.00 90.75 94 ALA A CA 1
ATOM 710 C C . ALA A 1 94 ? -14.172 -8.778 -2.782 1.00 90.75 94 ALA A C 1
ATOM 712 O O . ALA A 1 94 ? -14.048 -8.821 -4.000 1.00 90.75 94 ALA A O 1
ATOM 713 N N . GLN A 1 95 ? -14.388 -9.890 -2.076 1.00 90.88 95 GLN A N 1
ATOM 714 C CA . GLN A 1 95 ? -14.505 -11.225 -2.670 1.00 90.88 95 GLN A CA 1
ATOM 715 C C . GLN A 1 95 ? -15.932 -11.564 -3.136 1.00 90.88 95 GLN A C 1
ATOM 717 O O . GLN A 1 95 ? -16.232 -12.726 -3.405 1.00 90.88 95 GLN A O 1
ATOM 722 N N . GLY A 1 96 ? -16.833 -10.579 -3.213 1.00 90.69 96 GLY A N 1
ATOM 723 C CA . GLY A 1 96 ? -18.204 -10.786 -3.691 1.00 90.69 96 GLY A CA 1
ATOM 724 C C . GLY A 1 96 ? -19.129 -11.499 -2.698 1.00 90.69 96 GLY A C 1
ATOM 725 O O . GLY A 1 96 ? -20.277 -11.779 -3.032 1.00 90.69 96 GLY A O 1
ATOM 726 N N . ARG A 1 97 ? -18.671 -11.769 -1.471 1.00 91.31 97 ARG A N 1
ATOM 727 C CA . ARG A 1 97 ? -19.459 -12.409 -0.409 1.00 91.31 97 ARG A CA 1
ATOM 728 C C . ARG A 1 97 ? -20.225 -11.386 0.426 1.00 91.31 97 ARG A C 1
ATOM 730 O O . ARG A 1 97 ? -19.950 -10.185 0.395 1.00 91.31 97 ARG A O 1
ATOM 737 N N . GLY A 1 98 ? -21.201 -11.885 1.182 1.00 82.94 98 GLY A N 1
ATOM 738 C CA . GLY A 1 98 ? -22.048 -11.070 2.048 1.00 82.94 98 GLY A CA 1
ATOM 739 C C . GLY A 1 98 ? -22.996 -10.137 1.279 1.00 82.94 98 GLY A C 1
ATOM 740 O O . GLY A 1 98 ? -22.972 -10.083 0.042 1.00 82.94 98 GLY A O 1
ATOM 741 N N . PRO A 1 99 ? -23.854 -9.398 2.003 1.00 75.75 99 PRO A N 1
ATOM 742 C CA . PRO A 1 99 ? -24.754 -8.431 1.387 1.00 75.75 99 PRO A CA 1
ATOM 743 C C . PRO A 1 99 ? -23.952 -7.380 0.616 1.00 75.75 99 PRO A C 1
ATOM 745 O O . PRO A 1 99 ? -22.873 -6.980 1.053 1.00 75.75 99 PRO A O 1
ATOM 748 N N . ALA A 1 100 ? -24.492 -6.921 -0.519 1.00 65.88 100 ALA A N 1
ATOM 749 C CA . ALA A 1 100 ? -23.847 -5.892 -1.336 1.00 65.88 100 ALA A CA 1
ATOM 750 C C . ALA A 1 100 ? -23.495 -4.654 -0.509 1.00 65.88 100 ALA A C 1
ATOM 752 O O . ALA A 1 100 ? -22.414 -4.119 -0.702 1.00 65.88 100 ALA A O 1
ATOM 753 N N . GLY A 1 101 ? -24.345 -4.293 0.462 1.00 65.94 101 GLY A N 1
ATOM 754 C CA . GLY A 1 101 ? -24.096 -3.232 1.433 1.00 65.94 101 GLY A CA 1
ATOM 755 C C . GLY A 1 101 ? -23.885 -1.885 0.751 1.00 65.94 101 GLY A C 1
ATOM 756 O O . GLY A 1 101 ? -22.759 -1.557 0.374 1.00 65.94 101 GLY A O 1
ATOM 757 N N . GLY A 1 102 ? -24.966 -1.116 0.614 1.00 79.19 102 GLY A N 1
ATOM 758 C CA . GLY A 1 102 ? -24.920 0.196 -0.021 1.00 79.19 102 GLY A CA 1
ATOM 759 C C . GLY A 1 102 ? -24.667 0.152 -1.534 1.00 79.19 102 GLY A C 1
ATOM 760 O O . GLY A 1 102 ? -24.831 -0.899 -2.155 1.00 79.19 102 GLY A O 1
ATOM 761 N N . ASP A 1 103 ? -24.310 1.291 -2.129 1.00 84.12 103 ASP A N 1
ATOM 762 C CA . ASP A 1 103 ? -24.232 1.490 -3.588 1.00 84.12 103 ASP A CA 1
ATOM 763 C C . ASP A 1 103 ? -22.809 1.751 -4.118 1.00 84.12 103 ASP A C 1
ATOM 765 O O . ASP A 1 103 ? -22.587 1.802 -5.330 1.00 84.12 103 ASP A O 1
ATOM 769 N N . LEU A 1 104 ? -21.820 1.875 -3.228 1.00 90.12 104 LEU A N 1
ATOM 770 C CA . LEU A 1 104 ? -20.414 1.940 -3.623 1.00 90.12 104 LEU A CA 1
ATOM 771 C C . LEU A 1 104 ? -19.929 0.581 -4.146 1.00 90.12 104 LEU A C 1
ATOM 773 O O . LEU A 1 104 ? -20.436 -0.474 -3.760 1.00 90.12 104 LEU A O 1
ATOM 777 N N . SER A 1 105 ? -18.895 0.587 -4.991 1.00 88.25 105 SER A N 1
ATOM 778 C CA . SER A 1 105 ? -18.305 -0.657 -5.506 1.00 88.25 105 SER A CA 1
ATOM 779 C C . SER A 1 105 ? -17.787 -1.559 -4.384 1.00 88.25 105 SER A C 1
ATOM 781 O O . SER A 1 105 ? -17.370 -1.098 -3.316 1.00 88.25 105 SER A O 1
ATOM 783 N N . ARG A 1 106 ? -17.779 -2.867 -4.643 1.00 89.19 106 ARG A N 1
ATOM 784 C CA . ARG A 1 106 ? -17.179 -3.871 -3.758 1.00 89.19 106 ARG A CA 1
ATOM 785 C C . ARG A 1 106 ? -15.655 -3.764 -3.681 1.00 89.19 106 ARG A C 1
ATOM 787 O O . ARG A 1 106 ? -15.106 -4.065 -2.629 1.00 89.19 106 ARG A O 1
ATOM 794 N N . ASP A 1 107 ? -15.019 -3.270 -4.742 1.00 85.75 107 ASP A N 1
ATOM 795 C CA . ASP A 1 107 ? -13.570 -3.028 -4.809 1.00 85.75 107 ASP A CA 1
ATOM 796 C C . ASP A 1 107 ? -13.160 -1.659 -4.229 1.00 85.75 107 ASP A C 1
ATOM 798 O O . ASP A 1 107 ? -12.009 -1.247 -4.338 1.00 85.75 107 ASP A O 1
ATOM 802 N N . ASP A 1 108 ? -14.108 -0.911 -3.657 1.00 89.69 108 ASP A N 1
ATOM 803 C CA . ASP A 1 108 ? -13.832 0.338 -2.950 1.00 89.69 108 ASP A CA 1
ATOM 804 C C . ASP A 1 108 ? -13.345 0.048 -1.528 1.00 89.69 108 ASP A C 1
ATOM 806 O O . ASP A 1 108 ? -14.089 -0.503 -0.713 1.00 89.69 108 ASP A O 1
ATOM 810 N N . ASP A 1 109 ? -12.108 0.427 -1.221 1.00 91.19 109 ASP A N 1
ATOM 811 C CA . ASP A 1 109 ? -11.482 0.218 0.084 1.00 91.19 109 ASP A CA 1
ATOM 812 C C . ASP A 1 109 ? -11.637 1.419 1.033 1.00 91.19 109 ASP A C 1
ATOM 814 O O . ASP A 1 109 ? -11.399 1.289 2.239 1.00 91.19 109 ASP A O 1
ATOM 818 N N . ARG A 1 110 ? -12.124 2.568 0.542 1.00 94.00 110 ARG A N 1
ATOM 819 C CA . ARG A 1 110 ? -12.378 3.764 1.364 1.00 94.00 110 ARG A CA 1
ATOM 820 C C . ARG A 1 110 ? -13.303 3.484 2.558 1.00 94.00 110 ARG A C 1
ATOM 822 O O . ARG A 1 110 ? -13.009 3.996 3.639 1.00 94.00 110 ARG A O 1
ATOM 829 N N . PRO A 1 111 ? -14.365 2.654 2.447 1.00 95.31 111 PRO A N 1
ATOM 830 C CA . PRO A 1 111 ? -15.168 2.244 3.600 1.00 95.31 111 PRO A CA 1
ATOM 831 C C . PRO A 1 111 ? -14.365 1.581 4.725 1.00 95.31 111 PRO A C 1
ATOM 833 O O . PRO A 1 111 ? -14.566 1.910 5.893 1.00 95.31 111 PRO A O 1
ATOM 836 N N . LEU A 1 112 ? -13.432 0.677 4.391 1.00 95.81 112 LEU A N 1
ATOM 837 C CA . LEU A 1 112 ? -12.562 0.021 5.375 1.00 95.81 112 LEU A CA 1
ATOM 838 C C . LEU A 1 112 ? -11.662 1.051 6.063 1.00 95.81 112 LEU A C 1
ATOM 840 O O . LEU A 1 112 ? -11.539 1.042 7.289 1.00 95.81 112 LEU A O 1
ATOM 844 N N . TYR A 1 113 ? -11.052 1.939 5.275 1.00 95.44 113 TYR A N 1
ATOM 845 C CA . TYR A 1 113 ? -10.169 2.985 5.778 1.00 95.44 113 TYR A CA 1
ATOM 846 C C . TYR A 1 113 ? -10.879 3.905 6.781 1.00 95.44 113 TYR A C 1
ATOM 848 O O . TYR A 1 113 ? -10.429 4.027 7.924 1.00 95.44 113 TYR A O 1
ATOM 856 N N . TRP A 1 114 ? -12.011 4.498 6.387 1.00 97.00 114 TRP A N 1
ATOM 857 C CA . TRP A 1 114 ? -12.741 5.442 7.236 1.00 97.00 114 TRP A CA 1
ATOM 858 C C . TRP A 1 114 ? -13.361 4.767 8.460 1.00 97.00 114 TRP A C 1
ATOM 860 O O . TRP A 1 114 ? -13.367 5.357 9.538 1.00 97.00 114 TRP A O 1
ATOM 870 N N . ALA A 1 115 ? -13.824 3.518 8.343 1.00 97.50 115 ALA A N 1
ATOM 871 C CA . ALA A 1 115 ? -14.366 2.791 9.489 1.00 97.50 115 ALA A CA 1
ATOM 872 C C . ALA A 1 115 ? -13.285 2.489 10.529 1.00 97.50 115 ALA A C 1
ATOM 874 O O . ALA A 1 115 ? -13.509 2.706 11.719 1.00 97.50 115 ALA A O 1
ATOM 875 N N . ARG A 1 116 ? -12.097 2.051 10.084 1.00 97.62 116 ARG A N 1
ATOM 876 C CA . ARG A 1 116 ? -10.950 1.845 10.976 1.00 97.62 116 ARG A CA 1
ATOM 877 C C . ARG A 1 116 ? -10.564 3.147 11.661 1.00 97.62 116 ARG A C 1
ATOM 879 O O . ARG A 1 116 ? -10.417 3.152 12.874 1.00 97.62 116 ARG A O 1
ATOM 886 N N . LEU A 1 117 ? -10.436 4.239 10.904 1.00 96.19 117 LEU A N 1
ATOM 887 C CA . LEU A 1 117 ? -10.093 5.546 11.464 1.00 96.19 117 LEU A CA 1
ATOM 888 C C . LEU A 1 117 ? -11.126 6.003 12.505 1.00 96.19 117 LEU A C 1
ATOM 890 O O . LEU A 1 117 ? -10.747 6.509 13.557 1.00 96.19 117 LEU A O 1
ATOM 894 N N . GLY A 1 118 ? -12.415 5.754 12.246 1.00 97.00 118 GLY A N 1
ATOM 895 C CA . GLY A 1 118 ? -13.496 5.959 13.208 1.00 97.00 118 GLY A CA 1
ATOM 896 C C . GLY A 1 118 ? -13.264 5.182 14.496 1.00 97.00 118 GLY A C 1
ATOM 897 O O . GLY A 1 118 ? -13.181 5.781 15.559 1.00 97.00 118 GLY A O 1
ATOM 898 N N . MET A 1 119 ? -13.070 3.866 14.404 1.00 98.31 119 MET A N 1
ATOM 899 C CA . MET A 1 119 ? -12.789 3.021 15.570 1.00 98.31 119 MET A CA 1
ATOM 900 C C . MET A 1 119 ? -11.527 3.470 16.331 1.00 98.31 119 MET A C 1
ATOM 902 O O . MET A 1 119 ? -11.520 3.458 17.559 1.00 98.31 119 MET A O 1
ATOM 906 N N . THR A 1 120 ? -10.476 3.897 15.624 1.00 97.31 120 THR A N 1
ATOM 907 C CA . THR A 1 120 ? -9.242 4.422 16.231 1.00 97.31 120 THR A CA 1
ATOM 908 C C . THR A 1 120 ? -9.517 5.695 17.022 1.00 97.31 120 THR A C 1
ATOM 910 O O . THR A 1 120 ? -9.101 5.782 18.178 1.00 97.31 120 THR A O 1
ATOM 913 N N . ARG A 1 121 ? -10.269 6.644 16.446 1.00 96.00 121 ARG A N 1
ATOM 914 C CA . ARG A 1 121 ? -10.681 7.874 17.134 1.00 96.00 121 ARG A CA 1
ATOM 915 C C . ARG A 1 121 ? -11.471 7.559 18.404 1.00 96.00 121 ARG A C 1
ATOM 917 O O . ARG A 1 121 ? -11.162 8.116 1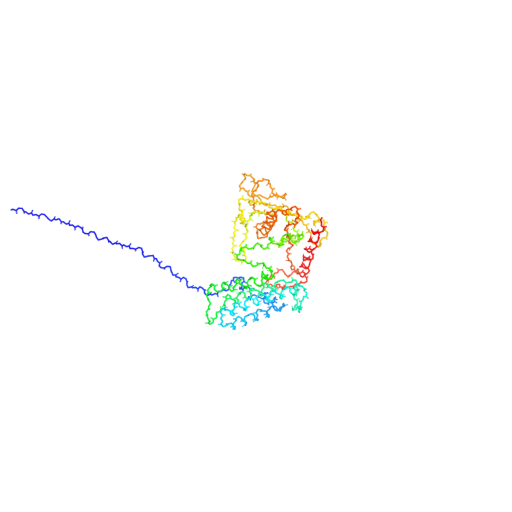9.448 1.00 96.00 121 ARG A O 1
ATOM 924 N N . GLU A 1 122 ? -12.417 6.622 18.335 1.00 96.88 122 GLU A N 1
ATOM 925 C CA . GLU A 1 122 ? -13.222 6.204 19.492 1.00 96.88 122 GLU A CA 1
ATOM 926 C C . GLU A 1 122 ? -12.351 5.640 20.623 1.00 96.88 122 GLU A C 1
ATOM 928 O O . GLU A 1 122 ? -12.479 6.071 21.763 1.00 96.88 122 GLU A O 1
ATOM 933 N N . VAL A 1 123 ? -11.409 4.731 20.331 1.00 97.31 123 VAL A N 1
ATOM 934 C CA . VAL A 1 123 ? -10.466 4.231 21.353 1.00 97.31 123 VAL A CA 1
ATOM 935 C C . VAL A 1 123 ? -9.598 5.358 21.897 1.00 97.31 123 VAL A C 1
ATOM 937 O O . VAL A 1 123 ? -9.273 5.359 23.083 1.00 97.31 123 VAL A O 1
ATOM 940 N N . ARG A 1 124 ? -9.199 6.310 21.051 1.00 95.19 124 ARG A N 1
ATOM 941 C CA . ARG A 1 124 ? -8.347 7.418 21.468 1.00 95.19 124 ARG A CA 1
ATOM 942 C C . ARG A 1 124 ? -9.064 8.321 22.460 1.00 95.19 124 ARG A C 1
ATOM 944 O O . ARG A 1 124 ? -8.471 8.598 23.487 1.00 95.19 124 ARG A O 1
ATOM 951 N N . THR A 1 125 ? -10.304 8.722 22.192 1.00 93.62 125 THR A N 1
ATOM 952 C CA . THR A 1 125 ? -11.032 9.727 22.989 1.00 93.62 125 THR A CA 1
ATOM 953 C C . THR A 1 125 ? -11.932 9.139 24.080 1.00 93.62 125 THR A C 1
ATOM 955 O O . THR A 1 125 ? -12.551 9.889 24.829 1.00 93.62 125 THR A O 1
ATOM 958 N N . TRP A 1 1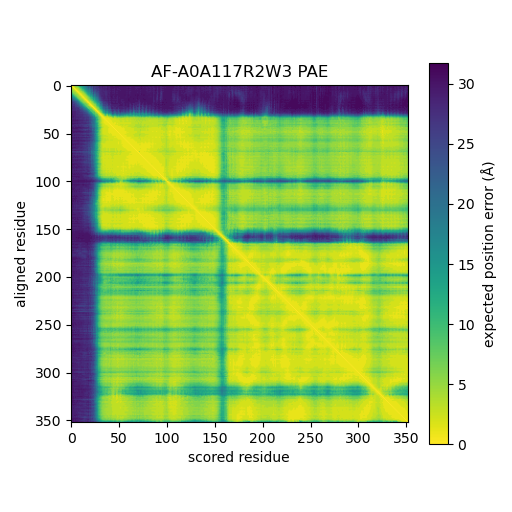26 ? -12.068 7.813 24.160 1.00 95.19 126 TRP A N 1
ATOM 959 C CA . TRP A 1 126 ? -12.931 7.150 25.140 1.00 95.19 126 TRP A CA 1
ATOM 960 C C . TRP A 1 126 ? -12.364 7.200 26.565 1.00 95.19 126 TRP A C 1
ATOM 962 O O . TRP A 1 126 ? -11.217 6.815 26.790 1.00 95.19 126 TRP A O 1
ATOM 972 N N . GLU A 1 127 ? -13.192 7.593 27.532 1.00 94.75 127 GLU A N 1
ATOM 973 C CA . GLU A 1 127 ? -12.854 7.658 28.959 1.00 94.75 127 GLU A CA 1
ATOM 974 C C . GLU A 1 127 ? -13.748 6.702 29.777 1.00 94.75 127 GLU A C 1
ATOM 976 O O . GLU A 1 127 ? -14.901 7.035 30.071 1.00 94.75 127 GLU A O 1
ATOM 981 N N . PRO A 1 128 ? -13.275 5.486 30.118 1.00 95.19 128 PRO A N 1
ATOM 982 C CA . PRO A 1 128 ? -14.033 4.544 30.940 1.00 95.19 128 PRO A CA 1
ATOM 983 C C . PRO A 1 128 ? -14.017 4.886 32.433 1.00 95.19 128 PRO A C 1
ATOM 985 O O . PRO A 1 128 ? -13.017 5.356 32.970 1.00 95.19 128 PRO A O 1
ATOM 988 N N . SER A 1 129 ? -15.073 4.492 33.153 1.00 92.81 129 SER A N 1
ATOM 989 C CA . SER A 1 129 ? -15.165 4.651 34.615 1.00 92.81 129 SER A CA 1
ATOM 990 C C . SER A 1 129 ? -14.110 3.866 35.404 1.00 92.81 129 SER A C 1
ATOM 992 O O . SER A 1 129 ? -13.760 4.261 36.512 1.00 92.81 129 SER A O 1
ATOM 994 N N . PHE A 1 130 ? -13.589 2.767 34.847 1.00 94.31 130 PHE A N 1
ATOM 995 C CA . PHE A 1 130 ? -12.519 1.978 35.466 1.00 94.31 130 PHE A CA 1
ATOM 996 C C . PHE A 1 130 ? -11.116 2.587 35.263 1.00 94.31 130 PHE A C 1
ATOM 998 O O . PHE A 1 130 ? -10.145 2.044 35.789 1.00 94.31 130 PHE A O 1
ATOM 1005 N N . GLY A 1 131 ? -11.011 3.700 34.525 1.00 93.56 131 GLY A N 1
ATOM 1006 C CA . GLY A 1 131 ? -9.756 4.372 34.194 1.00 93.56 131 GLY A CA 1
ATOM 1007 C C . GLY A 1 131 ? -8.930 3.635 33.134 1.00 93.56 131 GLY A C 1
ATOM 1008 O O . GLY A 1 131 ? -8.947 2.409 33.031 1.00 93.56 131 GLY A O 1
ATOM 1009 N N . LEU A 1 132 ? -8.184 4.384 32.325 1.00 95.25 132 LEU A N 1
ATOM 1010 C CA . LEU A 1 132 ? -7.307 3.832 31.296 1.00 95.25 132 LEU A CA 1
ATOM 1011 C C . LEU A 1 132 ? -5.967 4.566 31.333 1.00 95.25 132 LEU A C 1
ATOM 1013 O O . LEU A 1 132 ? -5.933 5.781 31.180 1.00 95.25 132 LEU A O 1
ATOM 1017 N N . THR A 1 133 ? -4.863 3.844 31.522 1.00 95.00 133 THR A N 1
ATOM 1018 C CA . THR A 1 133 ? -3.533 4.462 31.417 1.00 95.00 133 THR A CA 1
ATOM 1019 C C . THR A 1 133 ? -3.156 4.699 29.955 1.00 95.00 133 THR A C 1
ATOM 1021 O O . THR A 1 133 ? -3.603 3.972 29.064 1.00 95.00 133 THR A O 1
ATOM 1024 N N . ASP A 1 134 ? -2.245 5.633 29.692 1.00 93.38 134 ASP A N 1
ATOM 1025 C CA . ASP A 1 134 ? -1.710 5.876 28.345 1.00 93.38 134 ASP A CA 1
ATOM 1026 C C . ASP A 1 134 ? -1.096 4.627 27.703 1.00 93.38 134 ASP A C 1
ATOM 1028 O O . ASP A 1 134 ? -1.273 4.364 26.509 1.00 93.38 134 ASP A O 1
ATOM 1032 N N . ALA A 1 135 ? -0.426 3.795 28.505 1.00 95.69 135 ALA A N 1
ATOM 1033 C CA . ALA A 1 135 ? 0.124 2.524 28.049 1.00 95.69 135 ALA A CA 1
ATOM 1034 C C . ALA A 1 135 ? -0.983 1.539 27.636 1.00 95.69 135 ALA A C 1
ATOM 1036 O O . ALA A 1 135 ? -0.872 0.874 26.604 1.00 95.69 135 ALA A O 1
ATOM 1037 N N . GLN A 1 136 ? -2.072 1.464 28.407 1.00 97.38 136 GLN A N 1
ATOM 1038 C CA . GLN A 1 136 ? -3.243 0.652 28.069 1.00 97.38 136 GLN A CA 1
ATOM 1039 C C . GLN A 1 136 ? -3.947 1.177 26.814 1.00 97.38 136 GLN A C 1
ATOM 1041 O O . GLN A 1 136 ? -4.289 0.384 25.936 1.00 97.38 136 GLN A O 1
ATOM 1046 N N . ARG A 1 137 ? -4.111 2.498 26.682 1.00 97.38 137 ARG A N 1
ATOM 1047 C CA . ARG A 1 137 ? -4.686 3.136 25.489 1.00 97.38 137 ARG A CA 1
ATOM 1048 C C . ARG A 1 137 ? -3.867 2.830 24.244 1.00 97.38 137 ARG A C 1
ATOM 1050 O O . ARG A 1 137 ? -4.406 2.357 23.246 1.00 97.38 137 ARG A O 1
ATOM 1057 N N . THR A 1 138 ? -2.555 3.017 24.332 1.00 95.69 138 THR A N 1
ATOM 1058 C CA . THR A 1 138 ? -1.605 2.709 23.258 1.00 95.69 138 THR A CA 1
ATOM 1059 C C . THR A 1 138 ? -1.660 1.231 22.876 1.00 95.69 138 THR A C 1
ATOM 1061 O O . THR A 1 138 ? -1.673 0.893 21.691 1.00 95.69 138 THR A O 1
ATOM 1064 N N . ALA A 1 139 ? -1.759 0.333 23.861 1.00 97.31 139 ALA A N 1
ATOM 1065 C CA . ALA A 1 139 ? -1.907 -1.094 23.608 1.00 97.31 139 ALA A CA 1
ATOM 1066 C C . ALA A 1 139 ? -3.215 -1.420 22.866 1.00 97.31 139 ALA A C 1
ATOM 1068 O O . ALA A 1 139 ? -3.174 -2.181 21.898 1.00 97.31 139 ALA A O 1
ATOM 1069 N N . LEU A 1 140 ? -4.350 -0.825 23.255 1.00 98.38 140 LEU A N 1
ATOM 1070 C CA . LEU A 1 140 ? -5.630 -1.001 22.558 1.00 98.38 140 LEU A CA 1
ATOM 1071 C C . LEU A 1 140 ? -5.575 -0.473 21.119 1.00 98.38 140 LEU A C 1
ATOM 1073 O O . LEU A 1 140 ? -5.991 -1.181 20.205 1.00 98.38 140 LEU A O 1
ATOM 1077 N N . LEU A 1 141 ? -5.012 0.718 20.896 1.00 97.06 141 LEU A N 1
ATOM 1078 C CA . LEU A 1 141 ? -4.815 1.272 19.550 1.00 97.06 141 LEU A CA 1
ATOM 1079 C C . LEU A 1 141 ? -3.947 0.343 18.686 1.00 97.06 141 LEU A C 1
ATOM 1081 O O . LEU A 1 141 ? -4.281 0.076 17.533 1.00 97.06 141 LEU A O 1
ATOM 1085 N N . GLY A 1 142 ? -2.879 -0.221 19.258 1.00 94.62 142 GLY A N 1
ATOM 1086 C CA . GLY A 1 142 ? -2.022 -1.188 18.574 1.00 94.62 142 GLY A CA 1
ATOM 1087 C C . GLY A 1 142 ? -2.735 -2.499 18.221 1.00 94.62 142 GLY A C 1
ATOM 1088 O O . GLY A 1 142 ? -2.529 -3.029 17.130 1.00 94.62 142 GLY A O 1
ATOM 1089 N N . GLU A 1 143 ? -3.577 -3.034 19.112 1.00 96.81 143 GLU A N 1
ATOM 1090 C CA . GLU A 1 143 ? -4.394 -4.225 18.823 1.00 96.81 143 GLU A CA 1
ATOM 1091 C C . GLU A 1 143 ? -5.435 -3.942 17.735 1.00 96.81 143 GLU A C 1
ATOM 1093 O O . GLU A 1 143 ? -5.622 -4.760 16.830 1.00 96.81 143 GLU A O 1
ATOM 1098 N N . LEU A 1 144 ? -6.087 -2.776 17.783 1.00 97.44 144 LEU A N 1
ATOM 1099 C CA . LEU A 1 144 ? -7.047 -2.362 16.764 1.00 97.44 144 LEU A CA 1
ATOM 1100 C C . LEU A 1 144 ? -6.374 -2.258 15.394 1.00 97.44 144 LEU A C 1
ATOM 1102 O O . LEU A 1 144 ? -6.883 -2.805 14.418 1.00 97.44 144 LEU A O 1
ATOM 1106 N N . GLU A 1 145 ? -5.215 -1.607 15.320 1.00 93.12 145 GLU A N 1
ATOM 1107 C CA . GLU A 1 145 ? -4.461 -1.426 14.079 1.00 93.12 145 GLU A CA 1
ATOM 1108 C C . GLU A 1 145 ? -4.034 -2.770 13.464 1.00 93.12 145 GLU A C 1
ATOM 1110 O O . GLU A 1 145 ? -4.224 -3.001 12.267 1.00 93.12 145 GLU A O 1
ATOM 1115 N N . ARG A 1 146 ? -3.516 -3.700 14.279 1.00 91.81 146 ARG A N 1
ATOM 1116 C CA . ARG A 1 146 ? -3.116 -5.039 13.811 1.00 91.81 146 ARG A CA 1
ATOM 1117 C C . ARG A 1 146 ? -4.305 -5.852 13.302 1.00 91.81 146 ARG A C 1
ATOM 1119 O O . ARG A 1 146 ? -4.264 -6.383 12.188 1.00 91.81 146 ARG A O 1
ATOM 1126 N N . THR A 1 147 ? -5.375 -5.921 14.091 1.00 94.31 147 THR A N 1
ATOM 1127 C CA . THR A 1 147 ? -6.538 -6.770 13.792 1.00 94.31 147 THR A CA 1
ATOM 1128 C C . THR A 1 147 ? -7.369 -6.229 12.626 1.00 94.31 147 THR A C 1
ATOM 1130 O O . THR A 1 147 ? -7.742 -6.993 11.736 1.00 94.31 147 THR A O 1
ATOM 1133 N N . SER A 1 148 ? -7.593 -4.912 12.555 1.00 95.44 148 SER A N 1
ATOM 1134 C CA . SER A 1 148 ? -8.364 -4.263 11.477 1.00 95.44 148 SER A CA 1
ATOM 1135 C C . SER A 1 148 ? -7.651 -4.223 10.122 1.00 95.44 148 SER A C 1
ATOM 1137 O O . SER A 1 148 ? -8.299 -4.044 9.090 1.00 95.44 148 SER A O 1
ATOM 1139 N N . ARG A 1 149 ? -6.329 -4.430 10.097 1.00 92.12 149 ARG A N 1
ATOM 1140 C CA . ARG A 1 149 ? -5.531 -4.625 8.872 1.00 92.12 149 ARG A CA 1
ATOM 1141 C C . ARG A 1 149 ? -5.363 -6.086 8.476 1.00 92.12 149 ARG A C 1
ATOM 11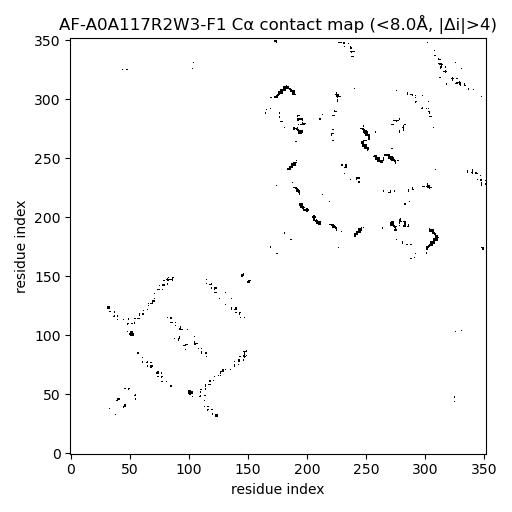43 O O . ARG A 1 149 ? -4.664 -6.369 7.507 1.00 92.12 149 ARG A O 1
ATOM 1150 N N . GLY A 1 150 ? -5.933 -7.010 9.248 1.00 88.25 150 GLY A N 1
ATOM 1151 C CA . GLY A 1 150 ? -5.774 -8.436 9.007 1.00 88.25 150 GLY A CA 1
ATOM 1152 C C . GLY A 1 150 ? -4.356 -8.950 9.224 1.00 88.25 150 GLY A C 1
ATOM 1153 O O . GLY A 1 150 ? -4.038 -10.029 8.725 1.00 88.25 150 GLY A O 1
ATOM 1154 N N . GLN A 1 151 ? -3.506 -8.229 9.967 1.00 82.81 151 GLN A N 1
ATOM 1155 C CA . GLN A 1 151 ? -2.140 -8.689 10.238 1.00 82.81 151 GLN A CA 1
ATOM 1156 C C . GLN A 1 151 ? -2.154 -10.044 10.958 1.00 82.81 151 GLN A C 1
ATOM 1158 O O . GLN A 1 151 ? -1.322 -10.893 10.653 1.00 82.81 151 GLN A O 1
ATOM 1163 N N . ASP A 1 152 ? -3.162 -10.285 11.802 1.00 75.88 152 ASP A N 1
ATOM 1164 C CA . ASP A 1 152 ? -3.364 -11.549 12.524 1.00 75.88 152 ASP A CA 1
ATOM 1165 C C . ASP A 1 152 ? -4.108 -12.625 11.709 1.00 75.88 152 ASP A C 1
ATOM 1167 O O . ASP A 1 152 ? -4.126 -13.796 12.092 1.00 75.88 152 ASP A O 1
ATOM 1171 N N . ALA A 1 153 ? -4.727 -12.264 10.576 1.00 69.81 153 ALA A N 1
ATOM 1172 C CA . ALA A 1 153 ? -5.360 -13.241 9.681 1.00 69.81 153 ALA A CA 1
ATOM 1173 C C . ALA A 1 153 ? -4.311 -14.108 8.967 1.00 69.81 153 ALA A C 1
ATOM 1175 O O . ALA A 1 153 ? -4.585 -15.235 8.546 1.00 69.81 153 ALA A O 1
ATOM 1176 N N . VAL A 1 154 ? -3.086 -13.597 8.871 1.00 63.03 154 VAL A N 1
ATOM 1177 C CA . VAL A 1 154 ? -1.933 -14.358 8.425 1.00 63.03 154 VAL A CA 1
ATOM 1178 C C . VAL A 1 154 ? -1.481 -15.250 9.585 1.00 63.03 154 VAL A C 1
ATOM 1180 O O . VAL A 1 154 ? -0.921 -14.790 10.575 1.00 63.03 154 VAL A O 1
ATOM 1183 N N . ARG A 1 155 ? -1.745 -16.559 9.492 1.00 58.50 155 ARG A N 1
ATOM 1184 C CA . ARG A 1 155 ? -1.353 -17.514 10.540 1.00 58.50 155 ARG A CA 1
ATOM 1185 C C . ARG A 1 155 ? 0.165 -17.680 10.568 1.00 58.50 155 ARG A C 1
ATOM 1187 O O . ARG A 1 155 ? 0.744 -18.349 9.711 1.00 58.50 155 ARG A O 1
ATOM 1194 N N . TYR A 1 156 ? 0.798 -17.105 11.583 1.00 55.03 156 TYR A N 1
ATOM 1195 C CA . TYR A 1 156 ? 2.226 -17.267 11.835 1.00 55.03 156 TYR A CA 1
ATOM 1196 C C . TYR A 1 156 ? 2.490 -18.395 12.849 1.00 55.03 156 TYR A C 1
ATOM 1198 O O . TYR A 1 156 ? 1.733 -18.548 13.806 1.00 55.03 156 TYR A O 1
ATOM 1206 N N . PRO A 1 157 ? 3.594 -19.155 12.718 1.00 52.78 157 PRO A N 1
ATOM 1207 C CA . PRO A 1 157 ? 4.075 -20.016 13.800 1.00 52.78 157 PRO A CA 1
ATOM 1208 C C . PRO A 1 157 ? 4.381 -19.185 15.060 1.00 52.78 157 PRO A C 1
ATOM 1210 O O . PRO A 1 157 ? 4.850 -18.049 14.934 1.00 52.78 157 PRO A O 1
ATOM 1213 N N . ALA A 1 158 ? 4.186 -19.733 16.262 1.00 45.22 158 ALA A N 1
ATOM 1214 C CA . ALA A 1 158 ? 4.434 -19.026 17.527 1.00 45.22 158 ALA A CA 1
ATOM 1215 C C . ALA A 1 158 ? 5.909 -18.570 17.706 1.00 45.22 158 ALA A C 1
ATOM 1217 O O . ALA A 1 158 ? 6.828 -19.182 17.154 1.00 45.22 158 ALA A O 1
ATOM 1218 N N . GLY A 1 159 ? 6.140 -17.479 18.458 1.00 48.59 159 GLY A N 1
ATOM 1219 C CA . GLY A 1 159 ? 7.467 -17.029 18.930 1.00 48.59 159 GLY A CA 1
ATOM 1220 C C . GLY A 1 159 ? 7.677 -15.501 18.962 1.00 48.59 159 GLY A C 1
ATOM 1221 O O . GLY A 1 159 ? 7.326 -14.806 18.012 1.00 48.59 159 GLY A O 1
ATOM 1222 N N . GLN A 1 160 ? 8.300 -14.986 20.032 1.00 45.50 160 GLN A N 1
ATOM 1223 C CA . GLN A 1 160 ? 8.619 -13.562 20.259 1.00 45.50 160 GLN A CA 1
ATOM 1224 C C . GLN A 1 160 ? 9.891 -13.108 19.513 1.00 45.50 160 GLN A C 1
ATOM 1226 O O . GLN A 1 160 ? 10.922 -12.821 20.116 1.00 45.50 160 GLN A O 1
ATOM 1231 N N . ARG A 1 161 ? 9.862 -13.057 18.180 1.00 49.12 161 ARG A N 1
ATOM 1232 C CA . ARG A 1 161 ? 10.937 -12.421 17.396 1.00 49.12 161 ARG A CA 1
ATOM 1233 C C . ARG A 1 161 ? 10.344 -11.518 16.326 1.00 49.12 161 ARG A C 1
ATOM 1235 O O . ARG A 1 161 ? 9.330 -11.872 15.731 1.00 49.12 161 ARG A O 1
ATOM 1242 N N . LEU A 1 162 ? 11.022 -10.400 16.053 1.00 48.41 162 LEU A N 1
ATOM 1243 C CA . LEU A 1 162 ? 10.809 -9.552 14.878 1.00 48.41 162 LEU A CA 1
ATOM 1244 C C . LEU A 1 162 ? 10.701 -10.456 13.633 1.00 48.41 162 LEU A C 1
ATOM 1246 O O . LEU A 1 162 ? 11.692 -11.064 13.216 1.00 48.41 162 LEU A O 1
ATOM 1250 N N . LYS A 1 163 ? 9.496 -10.625 13.075 1.00 50.94 163 LYS A N 1
ATOM 1251 C CA . LYS A 1 163 ? 9.258 -11.536 11.947 1.00 50.94 163 LYS A CA 1
ATOM 1252 C C . LYS A 1 163 ? 9.064 -10.752 10.658 1.00 50.94 163 LYS A C 1
ATOM 1254 O O . LYS A 1 163 ? 8.283 -9.816 10.566 1.00 50.94 163 LYS A O 1
ATOM 1259 N N . ARG A 1 164 ? 9.833 -11.158 9.650 1.00 58.66 164 ARG A N 1
ATOM 1260 C CA . ARG A 1 164 ? 9.867 -10.578 8.305 1.00 58.66 164 ARG A CA 1
ATOM 1261 C C . ARG A 1 164 ? 8.606 -11.022 7.560 1.00 58.66 164 ARG A C 1
ATOM 1263 O O . ARG A 1 164 ? 8.494 -12.209 7.289 1.00 58.66 164 ARG A O 1
ATOM 1270 N N . ALA A 1 165 ? 7.700 -10.105 7.224 1.00 67.31 165 ALA A N 1
ATOM 1271 C CA . ALA A 1 165 ? 6.406 -10.437 6.614 1.00 67.31 165 ALA A CA 1
ATOM 1272 C C . ALA A 1 165 ? 6.534 -11.179 5.272 1.00 67.31 165 ALA A C 1
ATOM 1274 O O . ALA A 1 165 ? 5.827 -12.148 5.050 1.00 67.31 165 ALA A O 1
ATOM 1275 N N . LEU A 1 166 ? 7.480 -10.788 4.411 1.00 79.81 166 LEU A N 1
ATOM 1276 C CA . LEU A 1 166 ? 7.670 -11.405 3.089 1.00 79.81 166 LEU A CA 1
ATOM 1277 C C . LEU A 1 166 ? 8.492 -12.706 3.125 1.00 79.81 166 LEU A C 1
ATOM 1279 O O . LEU A 1 166 ? 8.182 -13.659 2.414 1.00 79.81 166 LEU A O 1
ATOM 1283 N N . ARG A 1 167 ? 9.538 -12.777 3.964 1.00 85.38 167 ARG A N 1
ATOM 1284 C CA . ARG A 1 167 ? 10.551 -13.859 3.936 1.00 85.38 167 ARG A CA 1
ATOM 1285 C C . ARG A 1 167 ? 9.964 -15.285 3.947 1.00 85.38 167 ARG A C 1
ATOM 1287 O O . ARG A 1 167 ? 10.481 -16.104 3.193 1.00 85.38 167 ARG A O 1
ATOM 1294 N N . PRO A 1 168 ? 8.945 -15.626 4.764 1.00 83.75 168 PRO A N 1
ATOM 1295 C CA . PRO A 1 168 ? 8.374 -16.973 4.797 1.00 83.75 168 PRO A CA 1
ATOM 1296 C C . PRO A 1 168 ? 7.623 -17.375 3.522 1.00 83.75 168 PRO A C 1
ATOM 1298 O O . PRO A 1 168 ? 7.395 -18.568 3.320 1.00 83.75 168 PRO A O 1
ATOM 1301 N N . TYR A 1 169 ? 7.215 -16.401 2.703 1.00 86.44 169 TYR A N 1
ATOM 1302 C CA . TYR A 1 169 ? 6.346 -16.611 1.544 1.00 86.44 169 TYR A CA 1
ATOM 1303 C C . TYR A 1 169 ? 7.076 -16.503 0.212 1.00 86.44 169 TYR A C 1
ATOM 1305 O O . TYR A 1 169 ? 6.619 -17.120 -0.736 1.00 86.44 169 TYR A O 1
ATOM 1313 N N . LEU A 1 170 ? 8.218 -15.806 0.132 1.00 90.69 170 LEU A N 1
ATOM 1314 C CA . LEU A 1 170 ? 8.936 -15.628 -1.142 1.00 90.69 170 LEU A CA 1
ATOM 1315 C C . LEU A 1 170 ? 9.291 -16.955 -1.836 1.00 90.69 170 LEU A C 1
ATOM 1317 O O . LEU A 1 170 ? 9.304 -17.016 -3.051 1.00 90.69 170 LEU A O 1
ATOM 1321 N N . ARG A 1 171 ? 9.519 -18.040 -1.086 1.00 91.25 171 ARG A N 1
ATOM 1322 C CA . ARG A 1 171 ? 9.770 -19.381 -1.660 1.00 91.25 171 ARG A CA 1
ATOM 1323 C C . ARG A 1 171 ? 8.503 -20.184 -1.990 1.00 91.25 171 ARG A C 1
ATOM 1325 O O . ARG A 1 171 ? 8.607 -21.355 -2.326 1.00 91.25 171 ARG A O 1
ATOM 1332 N N . LYS A 1 172 ? 7.320 -19.611 -1.781 1.00 91.88 172 LYS A N 1
ATOM 1333 C CA . LYS A 1 172 ? 6.011 -20.273 -1.919 1.00 91.88 172 LYS A CA 1
ATOM 1334 C C . LYS A 1 172 ? 5.112 -19.599 -2.955 1.00 91.88 172 LYS A C 1
ATOM 1336 O O . LYS A 1 172 ? 3.938 -19.941 -3.033 1.00 91.88 172 LYS A O 1
ATOM 1341 N N . VAL A 1 173 ? 5.630 -18.597 -3.653 1.00 93.50 173 VAL A N 1
ATOM 1342 C CA . VAL A 1 173 ? 4.914 -17.828 -4.668 1.00 93.50 173 VAL A CA 1
ATOM 1343 C C . VAL A 1 173 ? 5.686 -17.926 -5.973 1.00 93.50 173 VAL A C 1
ATOM 1345 O O . VAL A 1 173 ? 6.911 -18.034 -5.942 1.00 93.50 173 VAL A O 1
ATOM 1348 N N . ASP A 1 174 ? 4.975 -17.863 -7.092 1.00 95.62 174 ASP A N 1
ATOM 1349 C CA . ASP A 1 174 ? 5.582 -17.895 -8.426 1.00 95.62 174 ASP A CA 1
ATOM 1350 C C . ASP A 1 174 ? 6.258 -16.560 -8.770 1.00 95.62 174 ASP A C 1
ATOM 1352 O O . ASP A 1 174 ? 7.253 -16.518 -9.483 1.00 95.62 174 ASP A O 1
ATOM 1356 N N . LEU A 1 175 ? 5.748 -15.459 -8.209 1.00 96.75 175 LEU A N 1
ATOM 1357 C CA . LEU A 1 175 ? 6.354 -14.132 -8.263 1.00 96.75 175 LEU A CA 1
ATOM 1358 C C . LEU A 1 175 ? 5.913 -13.277 -7.075 1.00 96.75 175 LEU A C 1
ATOM 1360 O O . LEU A 1 175 ? 4.947 -13.598 -6.377 1.00 96.75 175 LEU A O 1
ATOM 1364 N N . PHE A 1 176 ? 6.571 -12.136 -6.874 1.00 96.75 176 PHE A N 1
ATOM 1365 C CA . PHE A 1 176 ? 6.016 -11.057 -6.057 1.00 96.75 176 PHE A CA 1
ATOM 1366 C C . PHE A 1 176 ? 6.106 -9.713 -6.773 1.00 96.75 176 PHE A C 1
ATOM 1368 O O . PHE A 1 176 ? 7.047 -9.424 -7.507 1.00 96.75 176 PHE A O 1
ATOM 1375 N N . THR A 1 177 ? 5.152 -8.831 -6.499 1.00 97.31 177 THR A N 1
ATOM 1376 C CA . THR A 1 177 ? 5.295 -7.423 -6.850 1.00 97.31 177 THR A CA 1
ATOM 1377 C C . THR A 1 177 ? 4.709 -6.542 -5.763 1.00 97.31 177 THR A C 1
ATOM 1379 O O . THR A 1 177 ? 3.719 -6.894 -5.121 1.00 97.31 177 THR A O 1
ATOM 1382 N N . THR A 1 178 ? 5.356 -5.410 -5.516 1.00 96.81 178 THR A N 1
ATOM 1383 C CA . THR A 1 178 ? 4.783 -4.325 -4.723 1.00 96.81 178 THR A CA 1
ATOM 1384 C C . THR A 1 178 ? 4.078 -3.368 -5.677 1.00 96.81 178 THR A C 1
ATOM 1386 O O . THR A 1 178 ? 4.561 -3.135 -6.785 1.00 96.81 178 THR A O 1
ATOM 1389 N N . VAL A 1 179 ? 2.949 -2.797 -5.262 1.00 96.88 179 VAL A N 1
ATOM 1390 C CA . VAL A 1 179 ? 2.147 -1.898 -6.103 1.00 96.88 179 VAL A CA 1
ATOM 1391 C C . VAL A 1 179 ? 1.914 -0.589 -5.364 1.00 96.88 179 VAL A C 1
ATOM 1393 O O . VAL A 1 179 ? 1.552 -0.608 -4.189 1.00 96.88 179 VAL A O 1
ATOM 1396 N N . SER A 1 180 ? 2.132 0.530 -6.049 1.00 96.56 180 SER A N 1
ATOM 1397 C CA . SER A 1 180 ? 1.925 1.881 -5.515 1.00 96.56 180 SER A CA 1
ATOM 1398 C C . SER A 1 180 ? 1.264 2.767 -6.567 1.00 96.56 180 SER A C 1
ATOM 1400 O O . SER A 1 180 ? 1.337 2.484 -7.758 1.00 96.56 180 SER A O 1
ATOM 1402 N N . GLN A 1 181 ? 0.645 3.866 -6.147 1.00 95.69 181 GLN A N 1
ATOM 1403 C CA . GLN A 1 181 ? 0.177 4.886 -7.084 1.00 95.69 181 GLN A CA 1
ATOM 1404 C C . GLN A 1 181 ? 1.368 5.645 -7.680 1.00 95.69 181 GLN A C 1
ATOM 1406 O O . GLN A 1 181 ? 2.232 6.108 -6.939 1.00 95.69 181 GLN A O 1
ATOM 1411 N N . GLY A 1 182 ? 1.407 5.757 -9.006 1.00 95.44 182 GLY A N 1
ATOM 1412 C CA . GLY A 1 182 ? 2.402 6.511 -9.760 1.00 95.44 182 GLY A CA 1
ATOM 1413 C C . GLY A 1 182 ? 1.859 7.836 -10.273 1.00 95.44 182 GLY A C 1
ATOM 1414 O O . GLY A 1 182 ? 1.445 8.698 -9.503 1.00 95.44 182 GLY A O 1
ATOM 1415 N N . ARG A 1 183 ? 1.890 8.006 -11.598 1.00 93.19 183 ARG A N 1
ATOM 1416 C CA . ARG A 1 183 ? 1.538 9.255 -12.285 1.00 93.19 183 ARG A CA 1
ATOM 1417 C C . ARG A 1 183 ? 0.309 9.094 -13.171 1.00 93.19 183 ARG A C 1
ATOM 1419 O O . ARG A 1 183 ? -0.185 7.994 -13.377 1.00 93.19 183 ARG A O 1
ATOM 1426 N N . VAL A 1 184 ? -0.221 10.201 -13.671 1.00 93.56 184 VAL A N 1
ATOM 1427 C CA . VAL A 1 184 ? -1.443 10.190 -14.483 1.00 93.56 184 VAL A CA 1
ATOM 1428 C C . VAL A 1 184 ? -1.249 9.358 -15.757 1.00 93.56 184 VAL A C 1
ATOM 1430 O O . VAL A 1 184 ? -0.228 9.467 -16.434 1.00 93.56 184 VAL A O 1
ATOM 1433 N N . GLY A 1 185 ? -2.251 8.536 -16.080 1.00 96.06 185 GLY A N 1
ATOM 1434 C CA . GLY A 1 185 ? -2.425 7.960 -17.413 1.00 96.06 185 GLY A CA 1
ATOM 1435 C C . GLY A 1 185 ? -1.487 6.823 -17.828 1.00 96.06 185 GLY A C 1
ATOM 1436 O O . GLY A 1 185 ? -1.521 6.456 -18.999 1.00 96.06 185 GLY A O 1
ATOM 1437 N N . ARG A 1 186 ? -0.665 6.250 -16.938 1.00 97.62 186 ARG A N 1
ATOM 1438 C CA . ARG A 1 186 ? 0.253 5.155 -17.310 1.00 97.62 186 ARG A CA 1
ATOM 1439 C C . ARG A 1 186 ? 0.632 4.231 -16.158 1.00 97.62 186 ARG A C 1
ATOM 1441 O O . ARG A 1 186 ? 0.610 4.647 -15.001 1.00 97.62 186 ARG A O 1
ATOM 1448 N N . PHE A 1 187 ? 1.039 3.012 -16.500 1.00 98.69 187 PHE A N 1
ATOM 1449 C CA . PHE A 1 187 ? 1.766 2.120 -15.601 1.00 98.69 187 PHE A CA 1
ATOM 1450 C C . PHE A 1 187 ? 3.272 2.255 -15.820 1.00 98.69 187 PHE A C 1
ATOM 1452 O O . PHE A 1 187 ? 3.726 2.393 -16.956 1.00 98.69 187 PHE A O 1
ATOM 1459 N N . ASP A 1 188 ? 4.043 2.156 -14.743 1.00 98.62 188 ASP A N 1
ATOM 1460 C CA . ASP A 1 188 ? 5.505 2.092 -14.790 1.00 98.62 188 ASP A CA 1
ATOM 1461 C C . ASP A 1 188 ? 5.957 0.774 -14.128 1.00 98.62 188 ASP A C 1
ATOM 1463 O O . ASP A 1 188 ? 5.655 0.517 -12.960 1.00 98.62 188 ASP A O 1
ATOM 1467 N N . VAL A 1 189 ? 6.665 -0.082 -14.870 1.00 98.44 189 VAL A N 1
ATOM 1468 C CA . VAL A 1 189 ? 7.439 -1.194 -14.303 1.00 98.44 189 VAL A CA 1
ATOM 1469 C C . VAL A 1 189 ? 8.795 -0.629 -13.912 1.00 98.44 189 VAL A C 1
ATOM 1471 O O . VAL A 1 189 ? 9.598 -0.271 -14.771 1.00 98.44 189 VAL A O 1
ATOM 1474 N N . GLU A 1 190 ? 9.048 -0.529 -12.612 1.00 98.44 190 GLU A N 1
ATOM 1475 C CA . GLU A 1 190 ? 10.247 0.134 -12.108 1.00 98.44 190 GLU A CA 1
ATOM 1476 C C . GLU A 1 190 ? 11.476 -0.753 -12.289 1.00 98.44 190 GLU A C 1
ATOM 1478 O O . GLU A 1 190 ? 11.568 -1.837 -11.702 1.00 98.44 190 GLU A O 1
ATOM 1483 N N . ARG A 1 191 ? 12.441 -0.288 -13.091 1.00 98.38 191 ARG A N 1
ATOM 1484 C CA . ARG A 1 191 ? 13.687 -1.015 -13.355 1.00 98.38 191 ARG A CA 1
ATOM 1485 C C . ARG A 1 191 ? 14.526 -1.162 -12.093 1.00 98.38 191 ARG A C 1
ATOM 1487 O O . ARG A 1 191 ? 14.990 -2.264 -11.796 1.00 98.38 191 ARG A O 1
ATOM 1494 N N . THR A 1 192 ? 14.714 -0.057 -11.374 1.00 98.62 192 THR A N 1
ATOM 1495 C CA . THR A 1 192 ? 15.713 0.067 -10.309 1.00 98.62 192 THR A CA 1
ATOM 1496 C C . THR A 1 192 ? 15.136 0.780 -9.091 1.00 98.62 192 THR A C 1
ATOM 1498 O O . THR A 1 192 ? 14.558 1.861 -9.206 1.00 98.62 192 THR A O 1
ATOM 1501 N N . ASN A 1 193 ? 15.370 0.212 -7.906 1.00 98.50 193 ASN A N 1
ATOM 1502 C CA . ASN A 1 193 ? 15.028 0.810 -6.615 1.00 98.50 193 ASN A CA 1
ATOM 1503 C C . ASN A 1 193 ? 16.299 1.275 -5.896 1.00 98.50 193 ASN A C 1
ATOM 1505 O O . ASN A 1 193 ? 17.293 0.544 -5.870 1.00 98.50 193 ASN A O 1
ATOM 1509 N N . GLY A 1 194 ? 16.259 2.460 -5.287 1.00 98.19 194 GLY A N 1
ATOM 1510 C CA . GLY A 1 194 ? 17.409 3.079 -4.627 1.00 98.19 194 GLY A CA 1
ATOM 1511 C C . GLY A 1 194 ? 17.403 2.927 -3.109 1.00 98.19 194 GLY A C 1
ATOM 1512 O O . GLY A 1 194 ? 16.357 3.012 -2.468 1.00 98.19 194 GLY A O 1
ATOM 1513 N N . ALA A 1 195 ? 18.585 2.792 -2.512 1.00 98.12 195 ALA A N 1
ATOM 1514 C CA . ALA A 1 195 ? 18.812 2.711 -1.068 1.00 98.12 195 ALA A CA 1
ATOM 1515 C C . ALA A 1 195 ? 18.606 4.048 -0.325 1.00 98.12 195 ALA A C 1
ATOM 1517 O O . ALA A 1 195 ? 19.265 4.304 0.680 1.00 98.12 195 ALA A O 1
ATOM 1518 N N . TRP A 1 196 ? 17.709 4.915 -0.797 1.00 97.75 196 TRP A N 1
ATOM 1519 C CA . TRP A 1 196 ? 17.483 6.251 -0.251 1.00 97.75 196 TRP A CA 1
ATOM 1520 C C . TRP A 1 196 ? 16.007 6.492 0.058 1.00 97.75 196 TRP A C 1
ATOM 1522 O O . TRP A 1 196 ? 15.124 6.202 -0.751 1.00 97.75 196 TRP A O 1
ATOM 1532 N N . ARG A 1 197 ? 15.758 7.045 1.241 1.00 95.06 197 ARG A N 1
ATOM 1533 C CA . ARG A 1 197 ? 14.461 7.492 1.733 1.00 95.06 197 ARG A CA 1
ATOM 1534 C C . ARG A 1 197 ? 14.498 9.012 1.836 1.00 95.06 197 ARG A C 1
ATOM 1536 O O . ARG A 1 197 ? 15.439 9.580 2.378 1.00 95.06 197 ARG A O 1
ATOM 1543 N N . GLY A 1 198 ? 13.484 9.662 1.292 1.00 92.19 198 GLY A N 1
ATOM 1544 C CA . GLY A 1 198 ? 13.249 11.094 1.399 1.00 92.19 198 GLY A CA 1
ATOM 1545 C C . GLY A 1 198 ? 11.791 11.417 1.082 1.00 92.19 198 GLY A C 1
ATOM 1546 O O . GLY A 1 198 ? 10.911 10.562 1.227 1.00 92.19 198 GLY A O 1
ATOM 1547 N N . GLY A 1 199 ? 11.548 12.641 0.617 1.00 84.50 199 GLY A N 1
ATOM 1548 C CA . GLY A 1 199 ? 10.220 13.129 0.248 1.00 84.50 199 GLY A CA 1
ATOM 1549 C C . GLY A 1 199 ? 9.508 13.815 1.413 1.00 84.50 199 GLY A C 1
ATOM 1550 O O . GLY A 1 199 ? 10.118 14.585 2.152 1.00 84.50 199 GLY A O 1
ATOM 1551 N N . PHE A 1 200 ? 8.208 13.566 1.537 1.00 85.38 200 PHE A N 1
ATOM 1552 C CA . PHE A 1 200 ? 7.323 14.227 2.500 1.00 85.38 200 PHE A CA 1
ATOM 1553 C C . PHE A 1 200 ? 7.237 13.454 3.829 1.00 85.38 200 PHE A C 1
ATOM 1555 O O . PHE A 1 200 ? 7.738 12.332 3.922 1.00 85.38 200 PHE A O 1
ATOM 1562 N N . PRO A 1 201 ? 6.606 14.006 4.877 1.00 85.88 201 PRO A N 1
ATOM 1563 C CA . PRO A 1 201 ? 6.185 13.208 6.023 1.00 85.88 201 PRO A CA 1
ATOM 1564 C C . PRO A 1 201 ? 5.239 12.065 5.612 1.00 85.88 201 PRO A C 1
ATOM 1566 O O . PRO A 1 201 ? 4.586 12.123 4.566 1.00 85.88 201 PRO A O 1
ATOM 1569 N N . ASP A 1 202 ? 5.202 10.989 6.393 1.00 83.25 202 ASP A N 1
ATOM 1570 C CA . ASP A 1 202 ? 4.219 9.912 6.240 1.00 83.25 202 ASP A CA 1
ATOM 1571 C C . ASP A 1 202 ? 2.873 10.241 6.904 1.00 83.25 202 ASP A C 1
ATOM 1573 O O . ASP A 1 202 ? 2.616 11.373 7.313 1.00 83.25 202 ASP A O 1
ATOM 1577 N N . ASN A 1 203 ? 1.983 9.250 6.980 1.00 75.31 203 ASN A N 1
ATOM 1578 C CA . ASN A 1 203 ? 0.659 9.421 7.581 1.00 75.31 203 ASN A CA 1
ATOM 1579 C C . ASN A 1 203 ? 0.711 9.710 9.093 1.00 75.31 203 ASN A C 1
ATOM 1581 O O . ASN A 1 203 ? -0.268 10.216 9.632 1.00 75.31 203 ASN A O 1
ATOM 1585 N N . GLU A 1 204 ? 1.835 9.431 9.761 1.00 70.31 204 GLU A N 1
ATOM 1586 C CA . GLU A 1 204 ? 2.091 9.809 11.158 1.00 70.31 204 GLU A CA 1
ATOM 1587 C C . GLU A 1 204 ? 2.769 11.189 11.253 1.00 70.31 204 GLU A C 1
ATOM 1589 O O . GLU A 1 204 ? 3.185 11.621 12.327 1.00 70.31 204 GLU A O 1
ATOM 1594 N N . ASN A 1 205 ? 2.886 11.899 10.124 1.00 77.25 205 ASN A N 1
ATOM 1595 C CA . ASN A 1 205 ? 3.599 13.161 9.979 1.00 77.25 205 ASN A CA 1
ATOM 1596 C C . ASN A 1 205 ? 5.092 13.057 10.352 1.00 77.25 205 ASN A C 1
ATOM 1598 O O . ASN A 1 205 ? 5.708 14.037 10.777 1.00 77.25 205 ASN A O 1
ATOM 1602 N N . ILE A 1 206 ? 5.692 11.876 10.157 1.00 80.06 206 ILE A N 1
ATOM 1603 C CA . ILE A 1 206 ? 7.116 11.628 10.396 1.00 80.06 206 ILE A CA 1
ATOM 1604 C C . ILE A 1 206 ? 7.859 11.636 9.057 1.00 80.06 206 ILE A C 1
ATOM 1606 O O . ILE A 1 206 ? 7.547 10.881 8.136 1.00 80.06 206 ILE A O 1
ATOM 1610 N N . GLY A 1 207 ? 8.866 12.504 8.940 1.00 85.50 207 GLY A N 1
ATOM 1611 C CA . GLY A 1 207 ? 9.781 12.553 7.800 1.00 85.50 207 GLY A CA 1
ATOM 1612 C C . GLY A 1 207 ? 11.137 11.947 8.154 1.00 85.50 207 GLY A C 1
ATOM 1613 O O . GLY A 1 207 ? 11.725 12.294 9.175 1.00 85.50 207 GLY A O 1
ATOM 1614 N N . VAL A 1 208 ? 11.658 11.071 7.294 1.00 87.75 208 VAL A N 1
ATOM 1615 C CA . VAL A 1 208 ? 13.028 10.547 7.392 1.00 87.75 208 VAL A CA 1
ATOM 1616 C C . VAL A 1 208 ? 13.723 10.796 6.061 1.00 87.75 208 VAL A C 1
ATOM 1618 O O . VAL A 1 208 ? 13.198 10.417 5.016 1.00 87.75 208 VAL A O 1
ATOM 1621 N N . THR A 1 209 ? 14.906 11.407 6.104 1.00 94.62 209 THR A N 1
ATOM 1622 C CA . THR A 1 209 ? 15.760 11.597 4.927 1.00 94.62 209 THR A CA 1
ATOM 1623 C C . THR A 1 209 ? 17.108 10.940 5.178 1.00 94.62 209 THR A C 1
ATOM 1625 O O . THR A 1 209 ? 17.795 11.291 6.135 1.00 94.62 209 THR A O 1
ATOM 1628 N N . GLY A 1 210 ? 17.491 9.987 4.333 1.00 95.38 210 GLY A N 1
ATOM 1629 C CA . GLY A 1 210 ? 18.743 9.255 4.476 1.00 95.38 210 GLY A CA 1
ATOM 1630 C C . GLY A 1 210 ? 18.721 7.883 3.815 1.00 95.38 210 GLY A C 1
ATOM 1631 O O . GLY A 1 210 ? 17.780 7.514 3.113 1.00 95.38 210 GLY A O 1
ATOM 1632 N N . THR A 1 211 ? 19.770 7.103 4.059 1.00 96.50 211 THR A N 1
ATOM 1633 C CA . THR A 1 211 ? 19.862 5.721 3.579 1.00 96.50 211 THR A CA 1
ATOM 1634 C C . THR A 1 211 ? 18.754 4.862 4.187 1.00 96.50 211 THR A C 1
ATOM 1636 O O . THR A 1 211 ? 18.505 4.920 5.392 1.00 96.50 211 THR A O 1
ATOM 1639 N N . VAL A 1 212 ? 18.103 4.036 3.364 1.00 95.81 212 VAL A N 1
ATOM 1640 C CA . VAL A 1 212 ? 17.061 3.104 3.825 1.00 95.81 212 VAL A CA 1
ATOM 1641 C C . VAL A 1 212 ? 17.660 2.138 4.855 1.00 95.81 212 VAL A C 1
ATOM 1643 O O . VAL A 1 212 ? 18.602 1.420 4.513 1.00 95.81 212 VAL A O 1
ATOM 1646 N N . PRO A 1 213 ? 17.129 2.049 6.089 1.00 91.38 213 PRO A N 1
ATOM 1647 C CA . PRO A 1 213 ? 17.724 1.192 7.105 1.00 91.38 213 PRO A CA 1
ATOM 1648 C C . PRO A 1 213 ? 17.420 -0.288 6.847 1.00 91.38 213 PRO A C 1
ATOM 1650 O O . PRO A 1 213 ? 16.266 -0.701 6.708 1.00 91.38 213 PRO A O 1
ATOM 1653 N N . VAL A 1 214 ? 18.462 -1.121 6.845 1.00 90.12 214 VAL A N 1
ATOM 1654 C CA . VAL A 1 214 ? 18.365 -2.575 6.636 1.00 90.12 214 VAL A CA 1
ATOM 1655 C C . VAL A 1 214 ? 19.084 -3.333 7.749 1.00 90.12 214 VAL A C 1
ATOM 1657 O O . VAL A 1 214 ? 19.966 -2.805 8.411 1.00 90.12 214 VAL A O 1
ATOM 1660 N N . GLY A 1 215 ? 18.730 -4.602 7.962 1.00 84.75 215 GLY A N 1
ATOM 1661 C CA . GLY A 1 215 ? 19.283 -5.392 9.075 1.00 84.75 215 GLY A CA 1
ATOM 1662 C C . GLY A 1 215 ? 20.758 -5.806 8.947 1.00 84.75 215 GLY A C 1
ATOM 1663 O O . GLY A 1 215 ? 21.286 -6.376 9.889 1.00 84.75 215 GLY A O 1
ATOM 1664 N N . ASP A 1 216 ? 21.394 -5.561 7.801 1.00 89.44 216 ASP A N 1
ATOM 1665 C CA . ASP A 1 216 ? 22.838 -5.761 7.586 1.00 89.44 216 ASP A CA 1
ATOM 1666 C C . ASP A 1 216 ? 23.347 -4.601 6.713 1.00 89.44 216 ASP A C 1
ATOM 1668 O O . ASP A 1 216 ? 23.308 -4.710 5.485 1.00 89.44 216 ASP A O 1
ATOM 1672 N N . PRO A 1 217 ? 23.668 -3.441 7.316 1.00 92.50 217 PRO A N 1
ATOM 1673 C CA . PRO A 1 217 ? 24.052 -2.241 6.573 1.00 92.50 217 PRO A CA 1
ATOM 1674 C C . PRO A 1 217 ? 25.405 -2.356 5.860 1.00 92.50 217 PRO A C 1
ATOM 1676 O O . PRO A 1 217 ? 25.609 -1.698 4.848 1.00 92.50 217 PRO A O 1
ATOM 1679 N N . ALA A 1 218 ? 26.322 -3.195 6.355 1.00 93.88 218 ALA A N 1
ATOM 1680 C CA . ALA A 1 218 ? 27.677 -3.305 5.809 1.00 93.88 218 ALA A CA 1
ATOM 1681 C C . ALA A 1 218 ? 27.696 -3.880 4.382 1.00 93.88 218 ALA A C 1
ATOM 1683 O O . ALA A 1 218 ? 28.556 -3.526 3.583 1.00 93.88 218 ALA A O 1
ATOM 1684 N N . SER A 1 219 ? 26.726 -4.739 4.056 1.00 95.06 219 SER A N 1
ATOM 1685 C CA . SER A 1 219 ? 26.556 -5.352 2.732 1.00 95.06 219 SER A CA 1
ATOM 1686 C C . SER A 1 219 ? 25.443 -4.700 1.901 1.00 95.06 219 SER A C 1
ATOM 1688 O O . SER A 1 219 ? 24.919 -5.306 0.965 1.00 95.06 219 SER A O 1
ATOM 1690 N N . GLN A 1 220 ? 24.975 -3.511 2.288 1.00 97.00 220 GLN A N 1
ATOM 1691 C CA . GLN A 1 220 ? 23.830 -2.873 1.650 1.00 97.00 220 GLN A CA 1
ATOM 1692 C C . GLN A 1 220 ? 24.206 -2.313 0.263 1.00 97.00 220 GLN A C 1
ATOM 1694 O O . GLN A 1 220 ? 25.007 -1.380 0.190 1.00 97.00 220 GLN A O 1
ATOM 1699 N N . PRO A 1 221 ? 23.611 -2.806 -0.841 1.00 98.19 221 PRO A N 1
ATOM 1700 C CA . PRO A 1 221 ? 23.854 -2.229 -2.157 1.00 98.19 221 PRO A CA 1
ATOM 1701 C C . PRO A 1 221 ? 23.113 -0.896 -2.302 1.00 98.19 221 PRO A C 1
ATOM 1703 O O . PRO A 1 221 ? 22.026 -0.721 -1.750 1.00 98.19 221 PRO A O 1
ATOM 1706 N N . GLN A 1 222 ? 23.651 0.030 -3.096 1.00 98.44 222 GLN A N 1
ATOM 1707 C CA . GLN A 1 222 ? 22.967 1.295 -3.402 1.00 98.44 222 GLN A CA 1
ATOM 1708 C C . GLN A 1 222 ? 21.693 1.084 -4.225 1.00 98.44 222 GLN A C 1
ATOM 1710 O O . GLN A 1 222 ? 20.732 1.839 -4.093 1.00 98.44 222 GLN A O 1
ATOM 1715 N N . TRP A 1 223 ? 21.661 0.018 -5.019 1.00 98.69 223 TRP A N 1
ATOM 1716 C CA . TRP A 1 223 ? 20.603 -0.258 -5.978 1.00 98.69 223 TRP A CA 1
ATOM 1717 C C . TRP A 1 223 ? 20.169 -1.718 -5.901 1.00 98.69 223 TRP A C 1
ATOM 1719 O O . TRP A 1 223 ? 20.969 -2.604 -5.609 1.00 98.69 223 TRP A O 1
ATOM 1729 N N . THR A 1 224 ? 18.897 -1.968 -6.182 1.00 98.56 224 THR A N 1
ATOM 1730 C CA . THR A 1 224 ? 18.381 -3.309 -6.487 1.00 98.56 224 THR A CA 1
ATOM 1731 C C . THR A 1 224 ? 17.550 -3.226 -7.755 1.00 98.56 224 THR A C 1
ATOM 1733 O O . THR A 1 224 ? 16.942 -2.187 -8.024 1.00 98.56 224 THR A O 1
ATOM 1736 N N . THR A 1 225 ? 17.494 -4.317 -8.509 1.00 98.06 225 THR A N 1
ATOM 1737 C CA . THR A 1 225 ? 16.873 -4.331 -9.839 1.00 98.06 225 THR A CA 1
ATOM 1738 C C . THR A 1 225 ? 15.670 -5.266 -9.863 1.00 98.06 225 THR A C 1
ATOM 1740 O O . THR A 1 225 ? 15.623 -6.281 -9.155 1.00 98.06 225 THR A O 1
ATOM 1743 N N . THR A 1 226 ? 14.665 -4.909 -10.659 1.00 98.31 226 THR A N 1
ATOM 1744 C CA . THR A 1 226 ? 13.521 -5.776 -10.943 1.00 98.31 226 THR A CA 1
ATOM 1745 C C . THR A 1 226 ? 13.960 -7.042 -11.678 1.00 98.31 226 THR A C 1
ATOM 1747 O O . THR A 1 226 ? 14.811 -7.000 -12.561 1.00 98.31 226 THR A O 1
ATOM 1750 N N . THR A 1 227 ? 13.346 -8.165 -11.327 1.00 98.50 227 THR A N 1
ATOM 1751 C CA . THR A 1 227 ? 13.439 -9.440 -12.054 1.00 98.50 227 THR A CA 1
ATOM 1752 C C . THR A 1 227 ? 12.083 -9.830 -12.643 1.00 98.50 227 THR A C 1
ATOM 1754 O O . THR A 1 227 ? 11.924 -10.937 -13.143 1.00 98.50 227 THR A O 1
ATOM 1757 N N . LEU A 1 228 ? 11.085 -8.933 -12.596 1.00 98.38 228 LEU A N 1
ATOM 1758 C CA . LEU A 1 228 ? 9.859 -9.103 -13.380 1.00 98.38 228 LEU A CA 1
ATOM 1759 C C . LEU A 1 228 ? 10.215 -9.169 -14.874 1.00 98.38 228 LEU A C 1
ATOM 1761 O O . LEU A 1 228 ? 11.127 -8.453 -15.294 1.00 98.38 228 LEU A O 1
ATOM 1765 N N . PRO A 1 229 ? 9.484 -9.934 -15.701 1.00 98.31 229 PRO A N 1
ATOM 1766 C CA . PRO A 1 229 ? 9.713 -10.030 -17.144 1.00 98.31 229 PRO A CA 1
ATOM 1767 C C . PRO A 1 229 ? 9.197 -8.774 -17.868 1.00 98.31 229 PRO A C 1
ATOM 1769 O O . PRO A 1 229 ? 8.287 -8.805 -18.692 1.00 98.31 229 PRO A O 1
ATOM 1772 N N . TYR A 1 230 ? 9.789 -7.626 -17.548 1.00 97.81 230 TYR A N 1
ATOM 1773 C CA . TYR A 1 230 ? 9.370 -6.293 -17.977 1.00 97.81 230 TYR A CA 1
ATOM 1774 C C . TYR A 1 230 ? 9.224 -6.152 -19.498 1.00 97.81 230 TYR A C 1
ATOM 1776 O O . TYR A 1 230 ? 8.331 -5.443 -19.940 1.00 97.81 230 TYR A O 1
ATOM 1784 N N . LYS A 1 231 ? 10.052 -6.833 -20.309 1.00 98.31 231 LYS A N 1
ATOM 1785 C CA . LYS A 1 231 ? 9.935 -6.782 -21.779 1.00 98.31 231 LYS A CA 1
ATOM 1786 C C . LYS A 1 231 ? 8.626 -7.412 -22.240 1.00 98.31 231 LYS A C 1
ATOM 1788 O O . LYS A 1 231 ? 7.949 -6.836 -23.081 1.00 98.31 231 LYS A O 1
ATOM 1793 N N . ALA A 1 232 ? 8.271 -8.561 -21.664 1.00 98.56 232 ALA A N 1
ATOM 1794 C CA . ALA A 1 232 ? 7.010 -9.234 -21.950 1.00 98.56 232 ALA A CA 1
ATOM 1795 C C . ALA A 1 232 ? 5.824 -8.394 -21.460 1.00 98.56 232 ALA A C 1
ATOM 1797 O O . ALA A 1 232 ? 4.867 -8.204 -22.200 1.00 98.56 232 ALA A O 1
ATOM 1798 N N . ILE A 1 233 ? 5.924 -7.822 -20.254 1.00 98.56 233 ILE A N 1
ATOM 1799 C CA . ILE A 1 233 ? 4.886 -6.951 -19.684 1.00 98.56 233 ILE A CA 1
ATOM 1800 C C . ILE A 1 233 ? 4.632 -5.721 -20.570 1.00 98.56 233 ILE A C 1
ATOM 1802 O O . ILE A 1 233 ? 3.480 -5.412 -20.852 1.00 98.56 233 ILE A O 1
ATOM 1806 N N . VAL A 1 234 ? 5.687 -5.031 -21.016 1.00 98.50 234 VAL A N 1
ATOM 1807 C CA . VAL A 1 234 ? 5.583 -3.821 -21.853 1.00 98.50 234 VAL A CA 1
ATOM 1808 C C . VAL A 1 234 ? 5.087 -4.139 -23.266 1.00 98.50 234 VAL A C 1
ATOM 1810 O O . VAL A 1 234 ? 4.378 -3.331 -23.857 1.00 98.50 234 VAL A O 1
ATOM 1813 N N . ALA A 1 235 ? 5.442 -5.303 -23.814 1.00 98.38 235 ALA A N 1
ATOM 1814 C CA . ALA A 1 235 ? 4.999 -5.723 -25.143 1.00 98.38 235 ALA A CA 1
ATOM 1815 C C . ALA A 1 235 ? 3.554 -6.253 -25.172 1.00 98.38 235 ALA A C 1
ATOM 1817 O O . ALA A 1 235 ? 2.963 -6.341 -26.248 1.00 98.38 235 ALA A O 1
ATOM 1818 N N . ALA A 1 236 ? 2.997 -6.645 -24.025 1.00 98.06 236 ALA A N 1
ATOM 1819 C CA . ALA A 1 236 ? 1.671 -7.238 -23.942 1.00 98.06 236 ALA A CA 1
ATOM 1820 C C . ALA A 1 236 ? 0.554 -6.182 -23.951 1.00 98.06 236 ALA A C 1
ATOM 1822 O O . ALA A 1 236 ? 0.645 -5.141 -23.298 1.00 98.06 236 ALA A O 1
ATOM 1823 N N . ASP A 1 237 ? -0.557 -6.505 -24.617 1.00 97.31 237 ASP A N 1
ATOM 1824 C CA . ASP A 1 237 ? -1.808 -5.759 -24.482 1.00 97.31 237 ASP A CA 1
ATOM 1825 C C . ASP A 1 237 ? -2.467 -6.107 -23.140 1.00 97.31 237 ASP A C 1
ATOM 1827 O O . ASP A 1 237 ? -3.152 -7.120 -22.990 1.00 97.31 237 ASP A O 1
ATOM 1831 N N . THR A 1 238 ? -2.170 -5.299 -22.123 1.00 97.94 238 THR A N 1
ATOM 1832 C CA . THR A 1 238 ? -2.641 -5.520 -20.746 1.00 97.94 238 THR A CA 1
ATOM 1833 C C . THR A 1 238 ? -3.877 -4.695 -20.390 1.00 97.94 238 THR A C 1
ATOM 1835 O O . THR A 1 238 ? -4.469 -4.928 -19.335 1.00 97.94 238 THR A O 1
ATOM 1838 N N . GLY A 1 239 ? -4.289 -3.745 -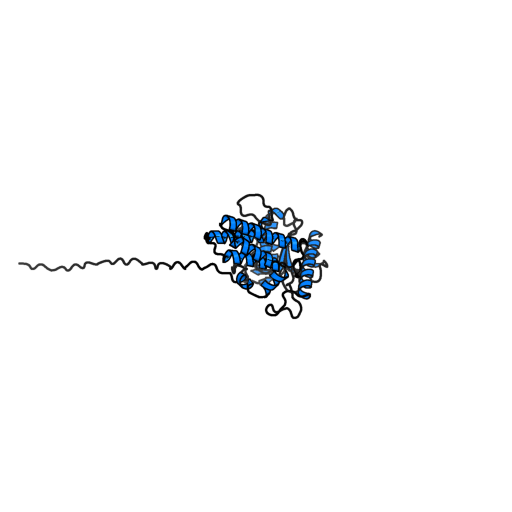21.235 1.00 97.56 239 GLY A N 1
ATOM 1839 C CA . GLY A 1 239 ? -5.449 -2.893 -20.983 1.00 97.56 239 GLY A CA 1
ATOM 1840 C C . GLY A 1 239 ? -5.300 -1.458 -21.486 1.00 97.56 239 GLY A C 1
ATOM 1841 O O . GLY A 1 239 ? -4.428 -1.128 -22.283 1.00 97.56 239 GLY A O 1
ATOM 1842 N N . ARG A 1 240 ? -6.192 -0.586 -20.998 1.00 97.62 240 ARG A N 1
ATOM 1843 C CA . ARG A 1 240 ? -6.382 0.788 -21.495 1.00 97.62 240 ARG A CA 1
ATOM 1844 C C . ARG A 1 240 ? -5.132 1.665 -21.413 1.00 97.62 240 ARG A C 1
ATOM 1846 O O . ARG A 1 240 ? -4.963 2.551 -22.249 1.00 97.62 240 ARG A O 1
ATOM 1853 N N . PHE A 1 241 ? -4.326 1.512 -20.368 1.00 98.38 241 PHE A N 1
ATOM 1854 C CA . PHE A 1 241 ? -3.206 2.408 -20.110 1.00 98.38 241 PHE A CA 1
ATOM 1855 C C . PHE A 1 241 ? -1.911 1.859 -20.715 1.00 98.38 241 PHE A C 1
ATOM 1857 O O . PHE A 1 241 ? -1.660 0.661 -20.628 1.00 98.38 241 PHE A O 1
ATOM 1864 N N . PRO A 1 242 ? -1.032 2.704 -21.271 1.00 98.44 242 PRO A N 1
ATOM 1865 C CA . PRO A 1 242 ? 0.298 2.258 -21.659 1.00 98.44 242 PRO A CA 1
ATOM 1866 C C . PRO A 1 242 ? 1.104 1.795 -20.436 1.00 98.44 242 PRO A C 1
ATOM 1868 O O . PRO A 1 242 ? 1.005 2.381 -19.350 1.00 98.44 242 PRO A O 1
ATOM 1871 N N . VAL A 1 243 ? 1.926 0.763 -20.633 1.00 98.75 243 VAL A N 1
ATOM 1872 C CA . VAL A 1 243 ? 2.876 0.256 -19.636 1.00 98.75 243 VAL A CA 1
ATOM 1873 C C . VAL A 1 243 ? 4.291 0.578 -20.095 1.00 98.75 243 VAL A C 1
ATOM 1875 O O . VAL A 1 243 ? 4.679 0.222 -21.205 1.00 98.75 243 VAL A O 1
ATOM 1878 N N . TYR A 1 244 ? 5.066 1.244 -19.244 1.00 98.44 244 TYR A N 1
ATOM 1879 C CA . TYR A 1 244 ? 6.439 1.636 -19.544 1.00 98.44 244 TYR A CA 1
ATOM 1880 C C . TYR A 1 244 ? 7.442 0.843 -18.719 1.00 98.44 244 TYR A C 1
ATOM 1882 O O . TYR A 1 244 ? 7.227 0.558 -17.543 1.00 98.44 244 TYR A O 1
ATOM 1890 N N . ASP A 1 245 ? 8.577 0.552 -19.339 1.00 98.25 245 ASP A N 1
ATOM 1891 C CA . ASP A 1 245 ? 9.802 0.224 -18.629 1.00 98.25 245 ASP A CA 1
ATOM 1892 C C . ASP A 1 245 ? 10.426 1.522 -18.100 1.00 98.25 245 ASP A C 1
ATOM 1894 O O . ASP A 1 245 ? 10.970 2.311 -18.875 1.00 98.25 245 ASP A O 1
ATOM 1898 N N . ASN A 1 246 ? 10.299 1.783 -16.798 1.00 98.25 246 ASN A N 1
ATOM 1899 C CA . ASN A 1 246 ? 10.814 3.010 -16.202 1.00 98.25 246 ASN A CA 1
ATOM 1900 C C . ASN A 1 246 ? 12.236 2.793 -15.677 1.00 98.25 246 ASN A C 1
ATOM 1902 O O . ASN A 1 246 ? 12.452 2.209 -14.612 1.00 98.25 246 ASN A O 1
ATOM 1906 N N . THR A 1 247 ? 13.209 3.285 -16.440 1.00 98.38 247 THR A N 1
ATOM 1907 C CA . THR A 1 247 ? 14.648 3.134 -16.180 1.00 98.38 247 THR A CA 1
ATOM 1908 C C . THR A 1 247 ? 15.275 4.320 -15.454 1.00 98.38 247 THR A C 1
ATOM 1910 O O . THR A 1 247 ? 16.367 4.183 -14.904 1.00 98.38 247 THR A O 1
ATOM 1913 N N . SER A 1 248 ? 14.597 5.470 -15.422 1.00 98.38 248 SER A N 1
ATOM 1914 C CA . SER A 1 248 ? 15.168 6.707 -14.894 1.00 98.38 248 SER A CA 1
ATOM 1915 C C . SER A 1 248 ? 15.454 6.610 -13.395 1.00 98.38 248 SER A C 1
ATOM 1917 O O . SER A 1 248 ? 14.590 6.210 -12.625 1.00 98.38 248 SER A O 1
ATOM 1919 N N . VAL A 1 249 ? 16.625 7.062 -12.951 1.00 98.69 249 VAL A N 1
ATOM 1920 C CA . VAL A 1 249 ? 16.990 7.170 -11.526 1.00 98.69 249 VAL A CA 1
ATOM 1921 C C . VAL A 1 249 ? 17.617 8.529 -11.224 1.00 98.69 249 VAL A C 1
ATOM 1923 O O . VAL A 1 249 ? 18.045 9.235 -12.136 1.00 98.69 249 VAL A O 1
ATOM 1926 N N . THR A 1 250 ? 17.713 8.882 -9.943 1.00 98.62 250 THR A N 1
ATOM 1927 C CA . THR A 1 250 ? 18.548 10.001 -9.483 1.00 98.62 250 THR A CA 1
ATOM 1928 C C . THR A 1 250 ? 19.680 9.460 -8.628 1.00 98.62 250 THR A C 1
ATOM 1930 O O . THR A 1 250 ? 19.439 8.800 -7.613 1.00 98.62 250 THR A O 1
ATOM 1933 N N . GLU A 1 251 ? 20.912 9.777 -8.999 1.00 98.62 251 GLU A N 1
ATOM 1934 C CA . GLU A 1 251 ? 22.126 9.280 -8.355 1.00 98.62 251 GLU A CA 1
ATOM 1935 C C . GLU A 1 251 ? 23.081 10.416 -7.993 1.00 98.62 251 GLU A C 1
ATOM 1937 O O . GLU A 1 251 ? 22.968 11.513 -8.526 1.00 98.62 251 GLU A O 1
ATOM 1942 N N . ILE A 1 252 ? 24.057 10.139 -7.133 1.00 98.69 252 ILE A N 1
ATOM 1943 C CA . ILE A 1 252 ? 25.328 10.869 -7.110 1.00 98.69 252 ILE A CA 1
ATOM 1944 C C . ILE A 1 252 ? 26.365 9.962 -7.791 1.00 98.69 252 ILE A C 1
ATOM 1946 O O . ILE A 1 252 ? 26.560 8.843 -7.304 1.00 98.69 252 ILE A O 1
ATOM 1950 N N . PRO A 1 253 ? 27.012 10.383 -8.895 1.00 98.44 253 PRO A N 1
ATOM 1951 C CA . PRO A 1 253 ? 28.003 9.562 -9.591 1.00 98.44 253 PRO A CA 1
ATOM 1952 C C . PRO A 1 253 ? 29.202 9.230 -8.699 1.00 98.44 253 PRO A C 1
ATOM 1954 O O . PRO A 1 253 ? 29.502 9.966 -7.756 1.00 98.44 253 PRO A O 1
ATOM 1957 N N . ALA A 1 254 ? 29.922 8.151 -9.011 1.00 98.00 254 ALA A N 1
ATOM 1958 C CA . ALA A 1 254 ? 31.138 7.788 -8.285 1.00 98.00 254 ALA A CA 1
ATOM 1959 C C . ALA A 1 254 ? 32.142 8.961 -8.254 1.00 98.00 254 ALA A C 1
ATOM 1961 O O . ALA A 1 254 ? 32.460 9.549 -9.287 1.00 98.00 254 ALA A O 1
ATOM 1962 N N . GLY A 1 255 ? 32.617 9.326 -7.058 1.00 96.88 255 GLY A N 1
ATOM 1963 C CA . GLY A 1 255 ? 33.520 10.469 -6.846 1.00 96.88 255 GLY A CA 1
ATOM 1964 C C . GLY A 1 255 ? 32.863 11.855 -6.928 1.00 96.88 255 GLY A C 1
ATOM 1965 O O . GLY A 1 255 ? 33.539 12.855 -6.696 1.00 96.88 255 GLY A O 1
ATOM 1966 N N . GLY A 1 256 ? 31.566 11.932 -7.232 1.00 96.62 256 GLY A N 1
ATOM 1967 C CA . GLY A 1 256 ? 30.801 13.174 -7.260 1.00 96.62 256 GLY A CA 1
ATOM 1968 C C . GLY A 1 256 ? 30.180 13.537 -5.910 1.00 96.62 256 GLY A C 1
ATOM 1969 O O . GLY A 1 256 ? 30.157 12.750 -4.964 1.00 96.62 256 GLY A O 1
ATOM 1970 N N . THR A 1 257 ? 29.627 14.747 -5.841 1.00 97.00 257 THR A N 1
ATOM 1971 C CA . THR A 1 257 ? 28.886 15.266 -4.677 1.00 97.00 257 THR A CA 1
ATOM 1972 C C . THR A 1 257 ? 27.470 15.724 -5.027 1.00 97.00 257 THR A C 1
ATOM 1974 O O . THR A 1 257 ? 26.629 15.853 -4.137 1.00 97.00 257 THR A O 1
ATOM 1977 N N . GLU A 1 258 ? 27.186 15.940 -6.312 1.00 97.94 258 GLU A N 1
ATOM 1978 C CA . GLU A 1 258 ? 25.909 16.456 -6.798 1.00 97.94 258 GLU A CA 1
ATOM 1979 C C . GLU A 1 258 ? 24.998 15.346 -7.317 1.00 97.94 258 GLU A C 1
ATOM 1981 O O . GLU A 1 258 ? 25.444 14.374 -7.931 1.00 97.94 258 GLU A O 1
ATOM 1986 N N . ALA A 1 259 ? 23.698 15.507 -7.063 1.00 97.88 259 ALA A N 1
ATOM 1987 C CA . ALA A 1 259 ? 22.682 14.585 -7.542 1.00 97.88 259 ALA A CA 1
ATOM 1988 C C . ALA A 1 259 ? 22.300 14.900 -8.994 1.00 97.88 259 ALA A C 1
ATOM 1990 O O . ALA A 1 259 ? 22.044 16.050 -9.344 1.00 97.88 259 ALA A O 1
ATOM 1991 N N . VAL A 1 260 ? 22.200 13.866 -9.821 1.00 98.44 260 VAL A N 1
ATOM 1992 C CA . VAL A 1 260 ? 21.904 13.956 -11.253 1.00 98.44 260 VAL A CA 1
ATOM 1993 C C . VAL A 1 260 ? 20.886 12.898 -11.656 1.00 98.44 260 VAL A C 1
ATOM 1995 O O . VAL A 1 260 ? 20.873 11.790 -11.120 1.00 98.44 260 VAL A O 1
ATOM 1998 N N . VAL A 1 261 ? 20.031 13.235 -12.620 1.00 98.62 261 VAL A N 1
ATOM 1999 C CA . VAL A 1 261 ? 19.102 12.275 -13.225 1.00 98.62 261 VAL A CA 1
ATOM 2000 C C . VAL A 1 261 ? 19.844 11.461 -14.287 1.00 98.62 261 VAL A C 1
ATOM 2002 O O . VAL A 1 261 ? 20.625 12.005 -15.075 1.00 98.62 261 VAL A O 1
ATOM 2005 N N . ARG A 1 262 ? 19.602 10.151 -14.307 1.00 98.25 262 ARG A N 1
ATOM 2006 C CA . ARG A 1 262 ? 20.075 9.221 -15.333 1.00 98.25 262 ARG A CA 1
ATOM 2007 C C . ARG A 1 262 ? 18.878 8.541 -15.979 1.00 98.25 262 ARG A C 1
ATOM 2009 O O . ARG A 1 262 ? 18.181 7.817 -15.271 1.00 98.25 262 ARG A O 1
ATOM 2016 N N . PRO A 1 263 ? 18.623 8.752 -17.280 1.00 97.75 263 PRO A N 1
ATOM 2017 C CA . PRO A 1 263 ? 17.465 8.158 -17.943 1.00 97.75 263 PRO A CA 1
ATOM 2018 C C . PRO A 1 263 ? 17.572 6.631 -18.057 1.00 97.75 263 PRO A C 1
ATOM 2020 O O . PRO A 1 263 ? 16.553 5.954 -17.985 1.00 97.75 263 PRO A O 1
ATOM 2023 N N . ASP A 1 264 ? 18.787 6.086 -18.145 1.00 97.31 264 ASP A N 1
ATOM 2024 C CA . ASP A 1 264 ? 19.030 4.677 -18.491 1.00 97.31 264 ASP A CA 1
ATOM 2025 C C . ASP A 1 264 ? 19.484 3.815 -17.298 1.00 97.31 264 ASP A C 1
ATOM 2027 O O . ASP A 1 264 ? 20.100 2.764 -17.465 1.00 97.31 264 ASP A O 1
ATOM 2031 N N . GLY A 1 265 ? 19.168 4.246 -16.075 1.00 97.94 265 GLY A N 1
ATOM 2032 C CA . GLY A 1 265 ? 19.563 3.565 -14.842 1.00 97.94 265 GLY A CA 1
ATOM 2033 C C . GLY A 1 265 ? 20.869 4.087 -14.232 1.00 97.94 265 GLY A C 1
ATOM 2034 O O . GLY A 1 265 ? 21.462 5.044 -14.734 1.00 97.94 265 GLY A O 1
ATOM 2035 N N . PRO A 1 266 ? 21.288 3.517 -13.089 1.00 98.38 266 PRO A N 1
ATOM 2036 C CA . PRO A 1 266 ? 22.429 4.021 -12.338 1.00 98.38 266 PRO A CA 1
ATOM 2037 C C . PRO A 1 266 ? 23.766 3.683 -13.002 1.00 98.38 266 PRO A C 1
ATOM 2039 O O . PRO A 1 266 ? 23.932 2.616 -13.592 1.00 98.38 266 PRO A O 1
ATOM 2042 N N . THR A 1 267 ? 24.748 4.563 -12.831 1.00 98.38 267 THR A N 1
ATOM 2043 C CA . THR A 1 267 ? 26.146 4.305 -13.195 1.00 98.38 267 THR A CA 1
ATOM 2044 C C . THR A 1 267 ? 26.849 3.460 -12.130 1.00 98.38 267 THR A C 1
ATOM 2046 O O . THR A 1 267 ? 26.447 3.429 -10.960 1.00 98.38 267 THR A O 1
ATOM 2049 N N . GLU A 1 268 ? 27.900 2.740 -12.527 1.00 97.50 268 GLU A N 1
ATOM 2050 C CA . GLU A 1 268 ? 28.682 1.898 -11.618 1.00 97.50 268 GLU A CA 1
ATOM 2051 C C . GLU A 1 268 ? 29.297 2.724 -10.473 1.00 97.50 268 GLU A C 1
ATOM 2053 O O . GLU A 1 268 ? 29.811 3.822 -10.678 1.00 97.50 268 GLU A O 1
ATOM 2058 N N . GLY A 1 269 ? 29.218 2.209 -9.241 1.00 97.69 269 GLY A N 1
ATOM 2059 C CA . GLY A 1 269 ? 29.750 2.883 -8.049 1.00 97.69 269 GLY A CA 1
ATOM 2060 C C . GLY A 1 269 ? 28.963 4.116 -7.581 1.00 97.69 269 GLY A C 1
ATOM 2061 O O . GLY A 1 269 ? 29.371 4.764 -6.617 1.00 97.69 269 GLY A O 1
ATOM 2062 N N . SER A 1 270 ? 27.843 4.449 -8.226 1.00 98.50 270 SER A N 1
ATOM 2063 C CA . SER A 1 270 ? 26.999 5.582 -7.839 1.00 98.50 270 SER A CA 1
ATOM 2064 C C . SER A 1 270 ? 26.268 5.368 -6.507 1.00 98.50 270 SER A C 1
ATOM 2066 O O . SER A 1 270 ? 25.995 4.245 -6.079 1.00 98.50 270 SER A O 1
ATOM 2068 N N . THR A 1 271 ? 25.910 6.474 -5.853 1.00 98.50 271 THR A N 1
ATOM 2069 C CA . THR A 1 271 ? 25.103 6.502 -4.624 1.00 98.50 271 THR A CA 1
ATOM 2070 C C . THR A 1 271 ? 23.654 6.862 -4.933 1.00 98.50 271 THR A C 1
ATOM 2072 O O . THR A 1 271 ? 23.386 7.798 -5.687 1.00 98.50 271 THR A O 1
ATOM 2075 N N . ALA A 1 272 ? 22.699 6.172 -4.309 1.00 98.44 272 ALA A N 1
ATOM 2076 C CA . ALA A 1 272 ? 21.283 6.384 -4.581 1.00 98.44 272 ALA A CA 1
ATOM 2077 C C . ALA A 1 272 ? 20.722 7.685 -3.987 1.00 98.44 272 ALA A C 1
ATOM 2079 O O . ALA A 1 272 ? 21.015 8.068 -2.848 1.00 98.44 272 ALA A O 1
ATOM 2080 N N . ARG A 1 273 ? 19.847 8.345 -4.758 1.00 98.06 273 ARG A N 1
ATOM 2081 C CA . ARG A 1 273 ? 19.020 9.482 -4.313 1.00 98.06 273 ARG A CA 1
ATOM 2082 C C . ARG A 1 273 ? 17.542 9.337 -4.676 1.00 98.06 273 ARG A C 1
ATOM 2084 O O . ARG A 1 273 ? 16.703 9.847 -3.936 1.00 98.06 273 ARG A O 1
ATOM 2091 N N . ALA A 1 274 ? 17.217 8.621 -5.750 1.00 97.88 274 ALA A N 1
ATOM 2092 C CA . ALA A 1 274 ? 15.871 8.151 -6.077 1.00 97.88 274 ALA A CA 1
ATOM 2093 C C . ALA A 1 274 ? 15.950 6.945 -7.026 1.00 97.88 274 ALA A C 1
ATOM 2095 O O . ALA A 1 274 ? 16.758 6.955 -7.953 1.00 97.88 274 ALA A O 1
ATOM 2096 N N . GLY A 1 275 ? 15.117 5.925 -6.804 1.00 97.50 275 GLY A N 1
ATOM 2097 C CA . GLY A 1 275 ? 14.848 4.895 -7.811 1.00 97.50 275 GLY A CA 1
ATOM 2098 C C . GLY A 1 275 ? 13.833 5.385 -8.847 1.00 97.50 275 GLY A C 1
ATOM 2099 O O . GLY A 1 275 ? 13.392 6.536 -8.789 1.00 97.50 275 GLY A O 1
ATOM 2100 N N . GLY A 1 276 ? 13.406 4.504 -9.753 1.00 94.12 276 GLY A N 1
ATOM 2101 C CA . GLY A 1 276 ? 12.392 4.848 -10.762 1.00 94.12 276 GLY A CA 1
ATOM 2102 C C . GLY A 1 276 ? 11.069 5.317 -10.151 1.00 94.12 276 GLY A C 1
ATOM 2103 O O . GLY A 1 276 ? 10.462 6.282 -10.619 1.00 94.12 276 GLY A O 1
ATOM 2104 N N . GLY A 1 277 ? 10.713 4.730 -9.005 1.00 90.88 277 GLY A N 1
ATOM 2105 C CA . GLY A 1 277 ? 9.570 5.107 -8.179 1.00 90.88 277 GLY A CA 1
ATOM 2106 C C . GLY A 1 277 ? 9.737 6.367 -7.324 1.00 90.88 277 GLY A C 1
ATOM 2107 O O . GLY A 1 277 ? 8.912 6.616 -6.445 1.00 90.88 277 GLY A O 1
ATOM 2108 N N . GLY A 1 278 ? 10.823 7.124 -7.500 1.00 95.62 278 GLY A N 1
ATOM 2109 C CA . GLY A 1 278 ? 11.184 8.254 -6.649 1.00 95.62 278 GLY A CA 1
ATOM 2110 C C . GLY A 1 278 ? 11.978 7.834 -5.409 1.00 95.62 278 GLY A C 1
ATOM 2111 O O . GLY A 1 278 ? 12.740 6.868 -5.420 1.00 95.62 278 GLY A O 1
ATOM 2112 N N . ASN A 1 279 ? 11.831 8.587 -4.319 1.00 96.12 279 ASN A N 1
ATOM 2113 C CA . ASN A 1 279 ? 12.541 8.357 -3.054 1.00 96.12 279 ASN A CA 1
ATOM 2114 C C . ASN A 1 279 ? 11.606 8.251 -1.838 1.00 96.12 279 ASN A C 1
ATOM 2116 O O . ASN A 1 279 ? 12.061 8.281 -0.693 1.00 96.12 279 ASN A O 1
ATOM 2120 N N . TYR A 1 280 ? 10.300 8.128 -2.085 1.00 94.94 280 TYR A N 1
ATOM 2121 C CA . TYR A 1 280 ? 9.292 8.036 -1.037 1.00 94.94 280 TYR A CA 1
ATOM 2122 C C . TYR A 1 280 ? 9.057 6.571 -0.585 1.00 94.94 280 TYR A C 1
ATOM 2124 O O . TYR A 1 280 ? 9.923 5.711 -0.757 1.00 94.94 280 TYR A O 1
ATOM 2132 N N . LEU A 1 281 ? 7.914 6.278 0.050 1.00 94.06 281 LEU A N 1
ATOM 2133 C CA . LEU A 1 281 ? 7.620 4.976 0.667 1.00 94.06 281 LEU A CA 1
ATOM 2134 C C . LEU A 1 281 ? 7.554 3.849 -0.367 1.00 94.06 281 LEU A C 1
ATOM 2136 O O . LEU A 1 281 ? 7.959 2.728 -0.072 1.00 94.06 281 LEU A O 1
ATOM 2140 N N . SER A 1 282 ? 7.081 4.150 -1.578 1.00 95.31 282 SER A N 1
ATOM 2141 C CA . SER A 1 282 ? 7.029 3.212 -2.703 1.00 95.31 282 SER A CA 1
ATOM 2142 C C . SER A 1 282 ? 8.416 2.656 -3.036 1.00 95.31 282 SER A C 1
ATOM 2144 O O . SER A 1 282 ? 8.602 1.439 -3.048 1.00 95.31 282 SER A O 1
ATOM 2146 N N . ASN A 1 283 ? 9.408 3.540 -3.191 1.00 97.00 283 ASN A N 1
ATOM 2147 C CA . ASN A 1 283 ? 10.803 3.163 -3.411 1.00 97.00 283 ASN A CA 1
ATOM 2148 C C . ASN A 1 283 ? 11.366 2.345 -2.243 1.00 97.00 283 ASN A C 1
ATOM 2150 O O . ASN A 1 283 ? 11.999 1.318 -2.468 1.00 97.00 283 ASN A O 1
ATOM 2154 N N . GLU A 1 284 ? 11.126 2.761 -0.997 1.00 95.75 284 GLU A N 1
ATOM 2155 C CA . GLU A 1 284 ? 11.637 2.036 0.170 1.00 95.75 284 GLU A CA 1
ATOM 2156 C C . GLU A 1 284 ? 11.061 0.613 0.270 1.00 95.75 284 GLU A C 1
ATOM 2158 O O . GLU A 1 284 ? 11.805 -0.344 0.508 1.00 95.75 284 GLU A O 1
ATOM 2163 N N . ILE A 1 285 ? 9.749 0.455 0.068 1.00 95.12 285 ILE A N 1
ATOM 2164 C CA . ILE A 1 285 ? 9.075 -0.848 0.071 1.00 95.12 285 ILE A CA 1
ATOM 2165 C C . ILE A 1 285 ? 9.632 -1.729 -1.050 1.00 95.12 285 ILE A C 1
ATOM 2167 O O . ILE A 1 285 ? 9.982 -2.885 -0.798 1.00 95.12 285 ILE A O 1
ATOM 2171 N N . ALA A 1 286 ? 9.754 -1.175 -2.259 1.00 97.62 286 ALA A N 1
ATOM 2172 C CA . ALA A 1 286 ? 10.304 -1.874 -3.410 1.00 97.62 286 ALA A CA 1
ATOM 2173 C C . ALA A 1 286 ? 11.745 -2.333 -3.151 1.00 97.62 286 ALA A C 1
ATOM 2175 O O . ALA A 1 286 ? 12.017 -3.529 -3.221 1.00 97.62 286 ALA A O 1
ATOM 2176 N N . TYR A 1 287 ? 12.624 -1.415 -2.736 1.00 98.31 287 TYR A N 1
ATOM 2177 C CA . TYR A 1 287 ? 14.026 -1.678 -2.413 1.00 98.31 287 TYR A CA 1
ATOM 2178 C C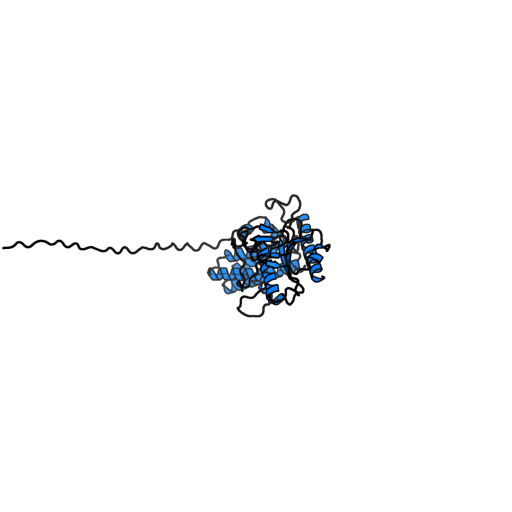 . TYR A 1 287 ? 14.183 -2.759 -1.340 1.00 98.31 287 TYR A C 1
ATOM 2180 O O . TYR A 1 287 ? 14.959 -3.698 -1.503 1.00 98.31 287 TYR A O 1
ATOM 2188 N N . ARG A 1 288 ? 13.433 -2.674 -0.233 1.00 96.81 288 ARG A N 1
ATOM 2189 C CA . ARG A 1 288 ? 13.515 -3.670 0.848 1.00 96.81 288 ARG A CA 1
ATOM 2190 C C . ARG A 1 288 ? 13.005 -5.043 0.407 1.00 96.81 288 ARG A C 1
ATOM 2192 O O . ARG A 1 288 ? 13.541 -6.053 0.869 1.00 96.81 288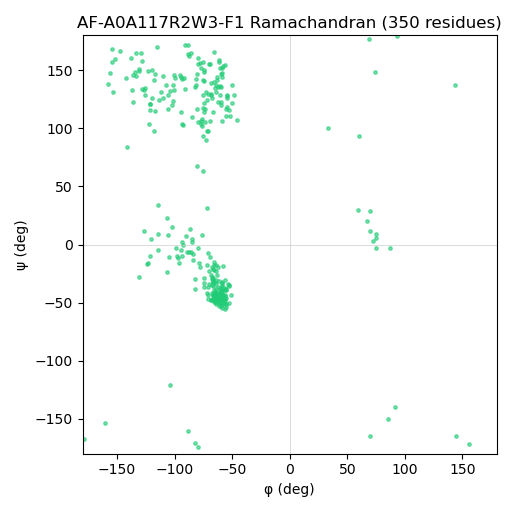 ARG A O 1
ATOM 2199 N N . ALA A 1 289 ? 11.981 -5.099 -0.446 1.00 96.31 289 ALA A N 1
ATOM 2200 C CA . ALA A 1 289 ? 11.423 -6.352 -0.947 1.00 96.31 289 ALA A CA 1
ATOM 2201 C C . ALA A 1 289 ? 12.376 -7.049 -1.933 1.00 96.31 289 ALA A C 1
ATOM 2203 O O . ALA A 1 289 ? 12.663 -8.237 -1.761 1.00 96.31 289 ALA A O 1
ATOM 2204 N N . THR A 1 290 ? 12.932 -6.318 -2.902 1.00 98.00 290 THR A N 1
ATOM 2205 C CA . THR A 1 290 ? 13.927 -6.843 -3.855 1.00 98.00 290 THR A CA 1
ATOM 2206 C C . THR A 1 290 ? 15.245 -7.188 -3.169 1.00 98.00 290 THR A C 1
ATOM 2208 O O . THR A 1 290 ? 15.764 -8.280 -3.383 1.00 98.00 290 THR A O 1
ATOM 2211 N N . LEU A 1 291 ? 15.729 -6.360 -2.235 1.00 97.56 291 LEU A N 1
ATOM 2212 C CA . LEU A 1 291 ? 16.911 -6.688 -1.431 1.00 97.56 291 LEU A CA 1
ATOM 2213 C C . LEU A 1 291 ? 16.709 -7.973 -0.621 1.00 97.56 291 LEU A C 1
ATOM 2215 O O . LEU A 1 291 ? 17.632 -8.771 -0.465 1.00 97.56 291 LEU A O 1
ATOM 2219 N N . LEU A 1 292 ? 15.506 -8.188 -0.076 1.00 95.81 292 LEU A N 1
ATOM 2220 C CA . LEU A 1 292 ? 15.193 -9.418 0.644 1.00 95.81 292 LEU A CA 1
ATOM 2221 C C . LEU A 1 292 ? 15.207 -10.639 -0.283 1.00 95.81 292 LEU A C 1
ATOM 2223 O O . LEU A 1 292 ? 15.745 -11.665 0.127 1.00 95.81 292 LEU A O 1
ATOM 2227 N N . ARG A 1 293 ? 14.642 -10.545 -1.496 1.00 97.19 293 ARG A N 1
ATOM 2228 C CA . ARG A 1 293 ? 14.742 -11.602 -2.521 1.00 97.19 293 ARG A CA 1
ATOM 2229 C C . ARG A 1 293 ? 16.209 -11.933 -2.798 1.00 97.19 293 ARG A C 1
ATOM 2231 O O . ARG A 1 293 ? 16.597 -13.096 -2.693 1.00 97.19 293 ARG A O 1
ATOM 2238 N N . ASP A 1 294 ? 17.022 -10.918 -3.073 1.00 97.44 294 ASP A N 1
ATOM 2239 C CA . ASP A 1 294 ? 18.427 -11.089 -3.455 1.00 97.44 294 ASP A CA 1
ATOM 2240 C C . ASP A 1 294 ? 19.238 -11.726 -2.317 1.00 97.44 294 ASP A C 1
ATOM 2242 O O . ASP A 1 294 ? 19.922 -12.728 -2.512 1.00 97.44 294 ASP A O 1
ATOM 2246 N N . ARG A 1 295 ? 19.053 -11.253 -1.076 1.00 95.44 295 ARG A N 1
ATOM 2247 C CA . ARG A 1 295 ? 19.697 -11.825 0.124 1.00 95.44 295 ARG A CA 1
ATOM 2248 C C . ARG A 1 295 ? 19.255 -13.250 0.463 1.00 95.44 295 ARG A C 1
ATOM 2250 O O . ARG A 1 295 ? 19.884 -13.897 1.297 1.00 95.44 295 ARG A O 1
ATOM 2257 N N . LEU A 1 296 ? 18.163 -13.737 -0.122 1.00 94.94 296 LEU A N 1
ATOM 2258 C CA . LEU A 1 296 ? 17.718 -15.126 0.015 1.00 94.94 296 LEU A CA 1
ATOM 2259 C C . LEU A 1 296 ? 18.226 -16.031 -1.116 1.00 94.94 296 LEU A C 1
ATOM 2261 O O . LEU A 1 296 ? 17.871 -17.214 -1.117 1.00 94.94 296 LEU A O 1
ATOM 2265 N N . GLY A 1 297 ? 19.031 -15.490 -2.040 1.00 96.94 297 GLY A N 1
ATOM 2266 C CA . GLY A 1 297 ? 19.527 -16.195 -3.221 1.00 96.94 297 GLY A CA 1
ATOM 2267 C C . GLY A 1 297 ? 18.429 -16.472 -4.245 1.00 96.94 297 GLY A C 1
ATOM 2268 O O . GLY A 1 297 ? 18.473 -17.494 -4.916 1.00 96.94 297 GLY A O 1
ATOM 2269 N N . LEU A 1 298 ? 17.399 -15.619 -4.307 1.00 97.69 298 LEU A N 1
ATOM 2270 C CA . LEU A 1 298 ? 16.223 -15.827 -5.159 1.00 97.69 298 LEU A CA 1
ATOM 2271 C C . LEU A 1 298 ? 16.203 -14.921 -6.400 1.00 97.69 298 LEU A C 1
ATOM 2273 O O . LEU A 1 298 ? 15.183 -14.869 -7.076 1.00 97.69 298 LEU A O 1
ATOM 2277 N N . HIS A 1 299 ? 17.285 -14.189 -6.684 1.00 97.69 299 HIS A N 1
ATOM 2278 C CA . HIS A 1 299 ? 17.336 -13.224 -7.789 1.00 97.69 299 HIS A CA 1
ATOM 2279 C C . HIS A 1 299 ? 16.971 -13.869 -9.134 1.00 97.69 299 HIS A C 1
ATOM 2281 O O . HIS A 1 299 ? 16.053 -13.409 -9.805 1.00 97.69 299 HIS A O 1
ATOM 2287 N N . ASP A 1 300 ? 17.618 -14.987 -9.462 1.00 96.56 300 ASP A N 1
ATOM 2288 C CA . ASP A 1 300 ? 17.509 -15.621 -10.782 1.00 96.56 300 ASP A CA 1
ATOM 2289 C C . ASP A 1 300 ? 16.296 -16.551 -10.938 1.00 96.56 300 ASP A C 1
ATOM 2291 O O . ASP A 1 300 ? 16.035 -17.044 -12.030 1.00 96.56 300 ASP A O 1
ATOM 2295 N N . VAL A 1 301 ? 15.569 -16.832 -9.851 1.00 96.19 301 VAL A N 1
ATOM 2296 C CA . VAL A 1 301 ? 14.501 -17.853 -9.831 1.00 96.19 301 VAL A CA 1
ATOM 2297 C C . VAL A 1 301 ? 13.140 -17.324 -9.396 1.00 96.19 301 VAL A C 1
ATOM 2299 O O . VAL A 1 301 ? 12.141 -18.009 -9.586 1.00 96.19 301 VAL A O 1
ATOM 2302 N N . LEU A 1 302 ? 13.083 -16.138 -8.787 1.00 97.69 302 LEU A N 1
ATOM 2303 C CA . LEU A 1 302 ? 11.837 -15.528 -8.336 1.00 97.69 302 LEU A CA 1
ATOM 2304 C C . LEU A 1 302 ? 11.662 -14.152 -8.988 1.00 97.69 302 LEU A C 1
ATOM 2306 O O . LEU A 1 302 ? 12.284 -13.179 -8.536 1.00 97.69 302 LEU A O 1
ATOM 2310 N N . PRO A 1 303 ? 10.787 -14.032 -10.001 1.00 98.25 303 PRO A N 1
ATOM 2311 C CA . PRO A 1 303 ? 10.387 -12.744 -10.540 1.00 98.25 303 PRO A CA 1
ATOM 2312 C C . PRO A 1 303 ? 9.855 -11.828 -9.433 1.00 98.25 303 PRO A C 1
ATOM 2314 O O . PRO A 1 303 ? 8.987 -12.186 -8.632 1.00 98.25 303 PRO A O 1
ATOM 2317 N N . GLY A 1 304 ? 10.434 -10.635 -9.353 1.00 97.88 304 GLY A N 1
ATOM 2318 C CA . GLY A 1 304 ? 10.249 -9.724 -8.234 1.00 97.88 304 GLY A CA 1
ATOM 2319 C C . GLY A 1 304 ? 10.459 -8.281 -8.648 1.00 97.88 304 GLY A C 1
ATOM 2320 O O . GLY A 1 304 ? 11.475 -7.958 -9.261 1.00 97.88 304 GLY A O 1
ATOM 2321 N N . GLY A 1 305 ? 9.546 -7.383 -8.303 1.00 97.44 305 GLY A N 1
ATOM 2322 C CA . GLY A 1 305 ? 9.707 -5.982 -8.684 1.00 97.44 305 GLY A CA 1
ATOM 2323 C C . GLY A 1 305 ? 8.603 -5.070 -8.189 1.00 97.44 305 GLY A C 1
ATOM 2324 O O . GLY A 1 305 ? 7.787 -5.453 -7.349 1.00 97.44 305 GLY A O 1
ATOM 2325 N N . HIS A 1 306 ? 8.576 -3.858 -8.729 1.00 98.38 306 HIS A N 1
ATOM 2326 C CA . HIS A 1 306 ? 7.622 -2.831 -8.346 1.00 98.38 306 HIS A CA 1
ATOM 2327 C C . HIS A 1 306 ? 6.880 -2.299 -9.567 1.00 98.38 306 HIS A C 1
ATOM 2329 O O . HIS A 1 306 ? 7.495 -2.037 -10.600 1.00 98.38 306 HIS A O 1
ATOM 2335 N N . VAL A 1 307 ? 5.563 -2.161 -9.437 1.00 98.44 307 VAL A N 1
ATOM 2336 C CA . VAL A 1 307 ? 4.700 -1.576 -10.460 1.00 98.44 307 VAL A CA 1
ATOM 2337 C C . VAL A 1 307 ? 4.008 -0.355 -9.873 1.00 98.44 307 VAL A C 1
ATOM 2339 O O . VAL A 1 307 ? 3.336 -0.444 -8.842 1.00 98.44 307 VAL A O 1
ATOM 2342 N N . HIS A 1 308 ? 4.142 0.781 -10.543 1.00 98.44 308 HIS A N 1
ATOM 2343 C CA . HIS A 1 308 ? 3.316 1.946 -10.271 1.00 98.44 308 HIS A CA 1
ATOM 2344 C C . HIS A 1 308 ? 2.071 1.938 -11.156 1.00 98.44 308 HIS A C 1
ATOM 2346 O O . HIS A 1 308 ? 2.155 1.703 -12.361 1.00 98.44 308 HIS A O 1
ATOM 2352 N N . THR A 1 309 ? 0.911 2.204 -10.557 1.00 98.25 309 THR A N 1
ATOM 2353 C CA . THR A 1 309 ? -0.364 2.353 -11.268 1.00 98.25 309 THR A CA 1
ATOM 2354 C C . THR A 1 309 ? -0.568 3.789 -11.744 1.00 98.25 309 THR A C 1
ATOM 2356 O O . THR A 1 309 ? 0.011 4.713 -11.163 1.00 98.25 309 THR A O 1
ATOM 2359 N N . PRO A 1 310 ? -1.479 4.023 -12.700 1.00 97.62 310 PRO A N 1
ATOM 2360 C CA . PRO A 1 310 ? -1.998 5.353 -12.945 1.00 97.62 310 PRO A CA 1
ATOM 2361 C C . PRO A 1 310 ? -2.614 5.965 -11.678 1.00 97.62 310 PRO A C 1
ATOM 2363 O O . PRO A 1 310 ? -3.078 5.249 -10.781 1.00 97.62 310 PRO A O 1
ATOM 2366 N N . VAL A 1 311 ? -2.647 7.296 -11.617 1.00 94.88 311 VAL A N 1
ATOM 2367 C CA . VAL A 1 311 ? -3.463 8.029 -10.637 1.00 94.88 311 VAL A CA 1
ATOM 2368 C C . VAL A 1 311 ? -4.944 7.742 -10.899 1.00 94.88 311 VAL A C 1
ATOM 2370 O O . VAL A 1 311 ? -5.379 7.732 -12.049 1.00 94.88 311 VAL A O 1
ATOM 2373 N N . LEU A 1 312 ? -5.707 7.508 -9.827 1.00 91.44 312 LEU A N 1
ATOM 2374 C CA . LEU A 1 312 ? -7.163 7.393 -9.904 1.00 91.44 312 LEU A CA 1
ATOM 2375 C C . LEU A 1 312 ? -7.768 8.753 -10.243 1.00 91.44 312 LEU A C 1
ATOM 2377 O O . LEU A 1 312 ? -7.495 9.741 -9.563 1.00 91.44 312 LEU A O 1
ATOM 2381 N N . GLU A 1 313 ? -8.629 8.783 -11.251 1.00 91.31 313 GLU A N 1
ATOM 2382 C CA . GLU A 1 313 ? -9.261 10.011 -11.734 1.00 91.31 313 GLU A CA 1
ATOM 2383 C C . GLU A 1 313 ? -10.774 9.951 -11.566 1.00 91.31 313 GLU A C 1
ATOM 2385 O O . GLU A 1 313 ? -11.394 8.917 -11.812 1.00 91.31 313 GLU A O 1
ATOM 2390 N N . PHE A 1 314 ? -11.364 11.080 -11.188 1.00 89.56 314 PHE A N 1
ATOM 2391 C CA . PHE A 1 314 ? -12.806 11.289 -11.241 1.00 89.56 314 PHE A CA 1
ATOM 2392 C C . PHE A 1 314 ? -13.231 11.787 -12.628 1.00 89.56 314 PHE A C 1
ATOM 2394 O O . PHE A 1 314 ? -12.407 12.210 -13.442 1.00 89.56 314 PHE A O 1
ATOM 2401 N N . GLY A 1 315 ? -14.529 11.714 -12.917 1.00 87.50 315 GLY A N 1
ATOM 2402 C CA . GLY A 1 315 ? -15.097 12.236 -14.154 1.00 87.50 315 GLY A CA 1
ATOM 2403 C C . GLY A 1 315 ? -14.898 13.748 -14.306 1.00 87.50 315 GLY A C 1
ATOM 2404 O O . GLY A 1 315 ? -14.713 14.479 -13.330 1.00 87.50 315 GLY A O 1
ATOM 2405 N N . ALA A 1 316 ? -14.969 14.231 -15.549 1.00 84.50 316 ALA A N 1
ATOM 2406 C CA . ALA A 1 316 ? -14.914 15.661 -15.838 1.00 84.50 316 ALA A CA 1
ATOM 2407 C C . ALA A 1 316 ? -15.993 16.414 -15.038 1.00 84.50 316 ALA A C 1
ATOM 2409 O O . ALA A 1 316 ? -17.162 16.033 -15.056 1.00 84.50 316 ALA A O 1
ATOM 2410 N N . GLY A 1 317 ? -15.589 17.466 -14.320 1.00 83.00 317 GLY A N 1
ATOM 2411 C CA . GLY A 1 317 ? -16.472 18.232 -13.433 1.00 83.00 317 GLY A CA 1
ATOM 2412 C C . GLY A 1 317 ? -16.601 17.681 -12.008 1.00 83.00 317 GLY A C 1
ATOM 2413 O O . GLY A 1 317 ? -17.238 18.327 -11.186 1.00 83.00 317 GLY A O 1
ATOM 2414 N N . ASN A 1 318 ? -15.971 16.544 -11.691 1.00 86.81 318 ASN A N 1
ATOM 2415 C CA . ASN A 1 318 ? -15.951 15.953 -10.350 1.00 86.81 318 ASN A CA 1
ATOM 2416 C C . ASN A 1 318 ? -14.539 15.942 -9.721 1.00 86.81 318 ASN A C 1
ATOM 2418 O O . ASN A 1 318 ? -14.148 15.005 -9.031 1.00 86.81 318 ASN A O 1
ATOM 2422 N N . THR A 1 319 ? -13.729 16.961 -10.016 1.00 79.75 319 THR A N 1
ATOM 2423 C CA . THR A 1 319 ? -12.306 17.022 -9.628 1.00 79.75 319 THR A CA 1
ATOM 2424 C C . THR A 1 319 ? -12.034 17.825 -8.359 1.00 79.75 319 THR A C 1
ATOM 2426 O O . THR A 1 319 ? -10.919 17.779 -7.849 1.00 79.75 319 THR A O 1
ATOM 2429 N N . ASP A 1 320 ? -13.014 18.580 -7.860 1.00 80.69 320 ASP A N 1
ATOM 2430 C CA . ASP A 1 320 ? -12.892 19.354 -6.625 1.00 80.69 320 ASP A CA 1
ATOM 2431 C C . ASP A 1 320 ? -13.431 18.537 -5.438 1.00 80.69 320 ASP A C 1
ATOM 2433 O O . ASP A 1 320 ? -14.632 18.286 -5.371 1.00 80.69 320 ASP A O 1
ATOM 2437 N N . PRO A 1 321 ? -12.593 18.140 -4.466 1.00 71.44 321 PRO A N 1
ATOM 2438 C CA . PRO A 1 321 ? -13.045 17.393 -3.295 1.00 71.44 321 PRO A CA 1
ATOM 2439 C C . PRO A 1 321 ? -14.043 18.144 -2.399 1.00 71.44 321 PRO A C 1
ATOM 2441 O O . PRO A 1 321 ? -14.695 17.506 -1.573 1.00 71.44 321 PRO A O 1
ATOM 2444 N N . ALA A 1 322 ? -14.129 19.477 -2.493 1.00 75.81 322 ALA A N 1
ATOM 2445 C CA . ALA A 1 322 ? -15.043 20.285 -1.687 1.00 75.81 322 ALA A CA 1
ATOM 2446 C C . ALA A 1 322 ? -16.470 20.319 -2.254 1.00 75.81 322 ALA A C 1
ATOM 2448 O O . ALA A 1 322 ? -17.423 20.469 -1.490 1.00 75.81 322 ALA A O 1
ATOM 2449 N N . THR A 1 323 ? -16.615 20.190 -3.574 1.00 79.88 323 THR A N 1
ATOM 2450 C CA . THR A 1 323 ? -17.899 20.315 -4.287 1.00 79.88 323 THR A CA 1
ATOM 2451 C C . THR A 1 323 ? -18.282 19.061 -5.077 1.00 79.88 323 THR A C 1
ATOM 2453 O O . THR A 1 323 ? -19.412 18.948 -5.551 1.00 79.88 323 THR A O 1
ATOM 2456 N N . GLY A 1 324 ? -17.358 18.112 -5.204 1.00 80.75 324 GLY A N 1
ATOM 2457 C CA . GLY A 1 324 ? -17.519 16.875 -5.946 1.00 80.75 324 GLY A CA 1
ATOM 2458 C C . GLY A 1 324 ? -18.304 15.793 -5.204 1.00 80.75 324 GLY A C 1
ATOM 2459 O O . GLY A 1 324 ? -18.427 15.781 -3.980 1.00 80.75 324 GLY A O 1
ATOM 2460 N N . ALA A 1 325 ? -18.814 14.839 -5.974 1.00 87.44 325 ALA A N 1
ATOM 2461 C CA . ALA A 1 325 ? -19.428 13.613 -5.501 1.00 87.44 325 ALA A CA 1
ATOM 2462 C C . ALA A 1 325 ? -18.373 12.556 -5.139 1.00 87.44 325 ALA A C 1
ATOM 2464 O O . ALA A 1 325 ? -17.360 12.384 -5.821 1.00 87.44 325 ALA A O 1
ATOM 2465 N N . VAL A 1 326 ? -18.668 11.741 -4.122 1.00 89.81 326 VAL A N 1
ATOM 2466 C CA . VAL A 1 326 ? -17.771 10.666 -3.649 1.00 89.81 326 VAL A CA 1
ATOM 2467 C C . VAL A 1 326 ? -17.522 9.557 -4.676 1.00 89.81 326 VAL A C 1
ATOM 2469 O O . VAL A 1 326 ? -16.592 8.763 -4.521 1.00 89.81 326 VAL A O 1
ATOM 2472 N N . THR A 1 327 ? -18.355 9.448 -5.707 1.00 90.69 327 THR A N 1
ATOM 2473 C CA . THR A 1 327 ? -18.205 8.484 -6.799 1.00 90.69 327 THR A CA 1
ATOM 2474 C C . THR A 1 327 ? -18.921 8.996 -8.044 1.00 90.69 327 THR A C 1
ATOM 2476 O O . THR A 1 327 ? -19.971 9.625 -7.942 1.00 90.69 327 THR A O 1
ATOM 2479 N N . ASP A 1 328 ? -18.393 8.665 -9.219 1.00 92.00 328 ASP A N 1
ATOM 2480 C CA . ASP A 1 328 ? -19.028 8.919 -10.513 1.00 92.00 328 ASP A CA 1
ATOM 2481 C C . ASP A 1 328 ? -18.659 7.813 -11.527 1.00 92.00 328 ASP A C 1
ATOM 2483 O O . ASP A 1 328 ? -17.748 7.017 -11.264 1.00 92.00 328 ASP A O 1
ATOM 2487 N N . PRO A 1 329 ? -19.345 7.715 -12.682 1.00 91.38 329 PRO A N 1
ATOM 2488 C CA . PRO A 1 329 ? -19.067 6.672 -13.670 1.00 91.38 329 PRO A CA 1
ATOM 2489 C C . PRO A 1 329 ? -17.630 6.677 -14.217 1.00 91.38 329 PRO A C 1
ATOM 2491 O O . PRO A 1 329 ? -17.103 5.615 -14.539 1.00 91.38 329 PRO A O 1
ATOM 2494 N N . GLY A 1 330 ? -16.994 7.845 -14.332 1.00 92.12 330 GLY A N 1
ATOM 2495 C CA . GLY A 1 330 ? -15.589 7.996 -14.709 1.00 92.12 330 GLY A CA 1
ATOM 2496 C C . GLY A 1 330 ? -14.651 7.412 -13.658 1.00 92.12 330 GLY A C 1
ATOM 2497 O O . GLY A 1 330 ? -13.834 6.561 -14.005 1.00 92.12 330 GLY A O 1
ATOM 2498 N N . PHE A 1 331 ? -14.845 7.765 -12.382 1.00 92.00 331 PHE A N 1
ATOM 2499 C CA . PHE A 1 331 ? -14.101 7.176 -11.259 1.00 92.00 331 PHE A CA 1
ATOM 2500 C C . PHE A 1 331 ? -14.224 5.650 -11.210 1.00 92.00 331 PHE A C 1
ATOM 2502 O O . PHE A 1 331 ? -13.228 4.933 -11.090 1.00 92.00 331 PHE A O 1
ATOM 2509 N N . VAL A 1 332 ? -15.451 5.135 -11.341 1.00 92.19 332 VAL A N 1
ATOM 2510 C CA . VAL A 1 332 ? -15.703 3.690 -11.299 1.00 92.19 332 VAL A CA 1
ATOM 2511 C C . VAL A 1 332 ? -15.006 2.978 -12.457 1.00 92.19 332 VAL A C 1
ATOM 2513 O O . VAL A 1 332 ? -14.322 1.986 -12.206 1.00 92.19 332 VAL A O 1
ATOM 2516 N N . ARG A 1 333 ? -15.130 3.485 -13.693 1.00 93.31 333 ARG A N 1
ATOM 2517 C CA . ARG A 1 333 ? -14.433 2.915 -14.858 1.00 93.31 333 ARG A CA 1
ATOM 2518 C C . ARG A 1 333 ? -12.919 2.966 -14.687 1.00 93.31 333 ARG A C 1
ATOM 2520 O O . ARG A 1 333 ? -12.269 1.943 -14.846 1.00 93.31 333 ARG A O 1
ATOM 2527 N N . ASN A 1 334 ? -12.368 4.116 -14.289 1.00 94.25 334 ASN A N 1
ATOM 2528 C CA . ASN A 1 334 ? -10.929 4.295 -14.107 1.00 94.25 334 ASN A CA 1
ATOM 2529 C C . ASN A 1 334 ? -10.361 3.277 -13.103 1.00 94.25 334 ASN A C 1
ATOM 2531 O O . ASN A 1 334 ? -9.398 2.581 -13.417 1.00 94.25 334 ASN A O 1
ATOM 2535 N N . ARG A 1 335 ? -11.021 3.091 -11.952 1.00 93.88 335 ARG A N 1
ATOM 2536 C CA . ARG A 1 335 ? -10.631 2.071 -10.970 1.00 93.88 335 ARG A CA 1
ATOM 2537 C C . ARG A 1 335 ? -10.724 0.648 -11.522 1.00 93.88 335 ARG A C 1
ATOM 2539 O O . ARG A 1 335 ? -9.798 -0.131 -11.311 1.00 93.88 335 ARG A O 1
ATOM 2546 N N . VAL A 1 336 ? -11.832 0.291 -12.177 1.00 93.62 336 VAL A N 1
ATOM 2547 C CA . VAL A 1 336 ? -12.025 -1.062 -12.731 1.00 93.62 336 VAL A CA 1
ATOM 2548 C C . VAL A 1 336 ? -10.954 -1.373 -13.776 1.00 93.62 336 VAL A C 1
ATOM 2550 O O . VAL A 1 336 ? -10.355 -2.445 -13.709 1.00 93.62 336 VAL A O 1
ATOM 2553 N N . ASP A 1 337 ? -10.649 -0.424 -14.662 1.00 96.06 337 ASP A N 1
ATOM 2554 C CA . ASP A 1 337 ? -9.599 -0.568 -15.673 1.00 96.06 337 ASP A CA 1
ATOM 2555 C C . ASP A 1 337 ? -8.224 -0.761 -15.027 1.00 96.06 337 ASP A C 1
ATOM 2557 O O . ASP A 1 337 ? -7.488 -1.665 -15.415 1.00 96.06 337 ASP A O 1
ATOM 2561 N N . ILE A 1 338 ? -7.884 0.039 -14.005 1.00 96.94 338 ILE A N 1
ATOM 2562 C CA . ILE A 1 338 ? -6.610 -0.097 -13.285 1.00 96.94 338 ILE A CA 1
ATOM 2563 C C . ILE A 1 338 ? -6.514 -1.475 -12.619 1.00 96.94 338 ILE A C 1
ATOM 2565 O O . ILE A 1 338 ? -5.494 -2.145 -12.757 1.00 96.94 338 ILE A O 1
ATOM 2569 N N . ILE A 1 339 ? -7.561 -1.933 -11.924 1.00 94.50 339 ILE A N 1
ATOM 2570 C CA . ILE A 1 339 ? -7.566 -3.247 -11.258 1.00 94.50 339 ILE A CA 1
ATOM 2571 C C . ILE A 1 339 ? -7.425 -4.378 -12.281 1.00 94.50 339 ILE A C 1
ATOM 2573 O O . ILE A 1 339 ? -6.627 -5.297 -12.077 1.00 94.50 339 ILE A O 1
ATOM 2577 N N . ALA A 1 340 ? -8.194 -4.326 -13.372 1.00 96.44 340 ALA A N 1
ATOM 2578 C CA . ALA A 1 340 ? -8.138 -5.323 -14.435 1.00 96.44 340 ALA A CA 1
ATOM 2579 C C . ALA A 1 340 ? -6.743 -5.373 -15.072 1.00 96.44 340 ALA A C 1
ATOM 2581 O O . ALA A 1 340 ? -6.177 -6.456 -15.223 1.00 96.44 340 ALA A O 1
ATOM 2582 N N . GLN A 1 341 ? -6.151 -4.212 -15.349 1.00 98.44 341 GLN A N 1
ATOM 2583 C CA . GLN A 1 341 ? -4.836 -4.127 -15.967 1.00 98.44 341 GLN A CA 1
ATOM 2584 C C . GLN A 1 341 ? -3.703 -4.559 -15.027 1.00 98.44 341 GLN A C 1
ATOM 2586 O O . GLN A 1 341 ? -2.793 -5.255 -15.466 1.00 98.44 341 GLN A O 1
ATOM 2591 N N . VAL A 1 342 ? -3.776 -4.266 -13.721 1.00 97.69 342 VAL A N 1
ATOM 2592 C CA . VAL A 1 342 ? -2.833 -4.834 -12.734 1.00 97.69 342 VAL A CA 1
ATOM 2593 C C . VAL A 1 342 ? -2.887 -6.363 -12.756 1.00 97.69 342 VAL A C 1
ATOM 2595 O O . VAL A 1 342 ? -1.843 -7.015 -12.760 1.00 97.69 342 VAL A O 1
ATOM 2598 N N . ARG A 1 343 ? -4.087 -6.957 -12.806 1.00 96.69 343 ARG A N 1
ATOM 2599 C CA . ARG A 1 343 ? -4.240 -8.420 -12.897 1.00 96.69 343 ARG A CA 1
ATOM 2600 C C . ARG A 1 343 ? -3.660 -8.970 -14.200 1.00 96.69 343 ARG A C 1
ATOM 2602 O O . ARG A 1 343 ? -2.991 -9.998 -14.154 1.00 96.69 343 ARG A O 1
ATOM 2609 N N . ALA A 1 344 ? -3.871 -8.288 -15.325 1.00 98.44 344 ALA A N 1
ATOM 2610 C CA . ALA A 1 344 ? -3.300 -8.672 -16.614 1.00 98.44 344 ALA A CA 1
ATOM 2611 C C . ALA A 1 344 ? -1.763 -8.596 -16.609 1.00 98.44 344 ALA A C 1
ATOM 2613 O O . ALA A 1 344 ? -1.112 -9.547 -17.032 1.00 98.44 344 ALA A O 1
ATOM 2614 N N . ILE A 1 345 ? -1.177 -7.530 -16.049 1.00 98.44 345 ILE A N 1
ATOM 2615 C CA . ILE A 1 345 ? 0.279 -7.386 -15.870 1.00 98.44 345 ILE A CA 1
ATOM 2616 C C . ILE A 1 345 ? 0.843 -8.548 -15.043 1.00 98.44 345 ILE A C 1
ATOM 2618 O O . ILE A 1 345 ? 1.843 -9.150 -15.429 1.00 98.44 345 ILE A O 1
ATOM 2622 N N . VAL A 1 346 ? 0.196 -8.894 -13.925 1.00 97.44 346 VAL A N 1
ATOM 2623 C CA . VAL A 1 346 ? 0.617 -10.027 -13.087 1.00 97.44 346 VAL A CA 1
ATOM 2624 C C . VAL A 1 346 ? 0.485 -11.353 -13.839 1.00 97.44 346 VAL A C 1
ATOM 2626 O O . VAL A 1 346 ? 1.392 -12.173 -13.762 1.00 97.44 346 VAL A O 1
ATOM 2629 N N . ALA A 1 347 ? -0.595 -11.565 -14.594 1.00 97.94 347 ALA A N 1
ATOM 2630 C CA . ALA A 1 347 ? -0.786 -12.782 -15.382 1.00 97.94 347 ALA A CA 1
ATOM 2631 C C . ALA A 1 347 ? 0.291 -12.950 -16.468 1.00 97.94 347 ALA A C 1
ATOM 2633 O O . ALA A 1 347 ? 0.857 -14.033 -16.595 1.00 97.94 347 ALA A O 1
ATOM 2634 N N . VAL A 1 348 ? 0.629 -11.875 -17.191 1.00 98.31 348 VAL A N 1
ATOM 2635 C CA . VAL A 1 348 ? 1.751 -11.865 -18.148 1.00 98.31 348 VAL A CA 1
ATOM 2636 C C . VAL A 1 348 ? 3.063 -12.180 -17.435 1.00 98.31 348 VAL A C 1
ATOM 2638 O O . VAL A 1 348 ? 3.861 -12.962 -17.939 1.00 98.31 348 VAL A O 1
ATOM 2641 N N . ALA A 1 349 ? 3.274 -11.614 -16.246 1.00 97.38 349 ALA A N 1
ATOM 2642 C CA . ALA A 1 349 ? 4.493 -11.835 -15.484 1.00 97.38 349 ALA A CA 1
ATOM 2643 C C . ALA A 1 349 ? 4.658 -13.275 -14.970 1.00 97.38 349 ALA A C 1
ATOM 2645 O O . ALA A 1 349 ? 5.788 -13.734 -14.859 1.00 97.38 349 ALA A O 1
ATOM 2646 N N . VAL A 1 350 ? 3.561 -13.976 -14.657 1.00 95.12 350 VAL A N 1
ATOM 2647 C CA . VAL A 1 350 ? 3.587 -15.401 -14.271 1.00 95.12 350 VAL A CA 1
ATOM 2648 C C . VAL A 1 350 ? 3.829 -16.309 -15.481 1.00 95.12 350 VAL A C 1
ATOM 2650 O O . VAL A 1 350 ? 4.417 -17.374 -15.330 1.00 95.12 350 VAL A O 1
ATOM 2653 N N . GLY A 1 351 ? 3.340 -15.927 -16.664 1.00 92.81 351 GLY A N 1
ATOM 2654 C CA . GLY A 1 351 ? 3.362 -16.779 -17.857 1.00 92.81 351 GLY A CA 1
ATOM 2655 C C . GLY A 1 351 ? 4.608 -16.677 -18.744 1.00 92.81 351 GLY A C 1
ATOM 2656 O O . GLY A 1 351 ? 4.687 -17.432 -19.712 1.00 92.81 351 GLY A O 1
ATOM 2657 N N . ALA A 1 352 ? 5.521 -15.742 -18.470 1.00 90.69 352 ALA A N 1
ATOM 2658 C CA . ALA A 1 352 ? 6.730 -15.490 -19.265 1.00 90.69 352 ALA A CA 1
ATOM 2659 C C . ALA A 1 352 ? 7.945 -16.265 -18.743 1.00 90.69 352 ALA A C 1
ATOM 2661 O O . ALA A 1 352 ? 8.722 -16.755 -19.592 1.00 90.69 352 ALA A O 1
#

Nearest PDB structures (foldseek):
  8sjf-assembly1_A  TM=4.278E-01  e=1.727E+00  synthetic construct
  8del-assembly1_A  TM=3.937E-01  e=2.055E+00  Escherichia coli BL21(DE3)
  5w93-assembly2_B  TM=2.755E-01  e=2.911E+00  Mus musculus

Solvent-accessible surface area (backbone atoms only — not comparable to full-atom values): 20190 Å² total; per-residue (Å²): 135,84,88,82,82,89,80,90,78,89,82,84,80,80,79,82,80,71,85,78,73,79,77,74,76,76,71,74,82,71,73,63,69,70,50,80,73,48,56,48,59,78,40,68,65,52,45,50,45,20,56,40,37,48,34,45,59,54,38,56,49,46,54,52,54,47,72,66,37,83,43,72,72,47,34,48,51,43,38,43,52,50,18,39,45,52,27,49,52,48,51,34,32,53,70,72,35,77,73,79,43,57,81,54,64,53,84,55,58,63,37,56,54,52,34,49,43,48,48,49,38,49,61,55,57,57,82,59,95,77,62,77,51,71,69,56,46,52,49,47,51,51,43,28,56,38,23,41,68,37,58,70,73,56,85,70,82,90,75,99,60,99,73,65,84,57,70,84,44,64,87,75,46,81,56,52,70,47,77,40,78,53,48,77,73,27,30,32,41,30,40,37,21,13,38,14,32,32,81,66,54,48,99,84,68,55,66,61,75,47,69,58,88,59,100,58,64,93,79,57,61,39,61,37,64,43,44,44,53,56,68,62,42,47,72,45,93,43,59,95,53,57,53,39,79,30,34,36,25,29,30,23,52,60,96,54,88,58,78,43,79,29,69,84,33,83,61,82,78,32,43,45,58,16,11,41,66,36,19,33,69,59,10,42,54,35,24,54,52,41,46,49,38,45,77,68,74,30,55,94,78,36,33,26,34,33,38,28,35,41,48,85,48,59,31,93,89,38,77,46,88,90,81,35,66,100,71,46,74,43,27,54,49,46,49,51,51,52,55,53,23,54,51,37,41,51,52,47,51,74,73,110

Foldseek 3Di:
DDDDDDDDDDDDDDDPPDDPDPDPPPPPPPQQDADPVLVCCPPPLLVCLQQQQVLVVLLVVLLVQCQPDQDLVSNLVSLLVSLLVLQVVLVCLLVVHDDVGGDDHSVDCSNLVSSLSSSLRSLRNDAHPVGDDPVSSVVSSVSSVCNNNCVVVPDDDDDPDDDDPCLVCLVPDQADEAEAAAEAQAKEFFFKFFQWAADFQDPVRDTDGDGQDDPDVVPQDGMFGFQQPQVLLQPDPLFDGHYDHAAKFWWAAAVGDDIDIDRRHDDPNIHGQATSRGRHPQSSVFSRFRVSCVVVVNSNRYGYGYMHFHDQDADVPQHDPNPHDSHDPSNVVSVVRRVSSVVSSVVSRSVD

Mean predicted aligned error: 8.91 Å

Secondary structure (DSSP, 8-state):
--PPPP-----------------------PPP---HHHHGGGSHHHHHHHHHHTTHHHHHHHHHHHHT--SHHHHHHHHHHHHHHHHHHHHHHHTT-S---SSS-TT--HHHHHHHHHHHHHHHH---TT---HHHHHHHHHHHHHHHTTGGGS-PPS-SS---SSTTTGGGSS-EEEEEE-STT-EEEESEEESEE-SS--TTS----EEPP-S-STT--SEEE--S-HHHHHHS--SSS-EEEE--EEEEPTT--S-EEETT-PPTTPEEEEBTTBSSHHHHHHHHHHHHHHHTT-TTTS-EEEEEEPPP-PPTT---TTTS-S--HHHHHHHHHHHHHHHHHHHHHHH-

Sequence (352 aa):
MTSLRVRIGMLGLVLLAGPVVPTTAVAAEAAPSATVEEQRLDRPVPREILERSGFDAVTRHFTRALGAALSYAEARKVVVREGSGLWRRAVDRAQGRGPAGGDLSRDDDRPLYWARLGMTREVRTWEPSFGLTDAQRTALLGELERTSRGQDAVRYPAGQRLKRALRPYLRKVDLFTTVSQGRVGRFDVERTNGAWRGGFPDNENIGVTGTVPVGDPASQPQWTTTTLPYKAIVAADTGRFPVYDNTSVTEIPAGGTEAVVRPDGPTEGSTARAGGGGNYLSNEIAYRATLLRDRLGLHDVLPGGHVHTPVLEFGAGNTDPATGAVTDPGFVRNRVDIIAQVRAIVAVAVGA